Protein AF-A0A834C5J3-F1 (afdb_monomer_lite)

Radius of gyration: 27.9 Å; chains: 1; bounding box: 69×97×67 Å

pLDDT: mean 78.75, std 22.1, range [32.38, 98.56]

InterPro domains:
  IPR027417 P-loop containing nucleoside triphosphate hydrolase [G3DSA:3.40.50.300] (69-225)
  IPR027417 P-loop containing nucleoside triphosphate hydrolase [SSF52540] (73-136)
  IPR051135 Gal/GlcNAc/GalNAc Sulfotransferase [PTHR10704] (12-227)

Foldseek 3Di:
DDDDDDPDDPDPPPCPPVNVVVVVVVVVVVVVVVVVVVVVVVPDPPDDDPPPDDDDDDDDDDDDDPPPPPPLPAFAEAEAEDAPPPCSLVVQLVQLVDLQEFEAEALLVLLVVQLVVPDDPPCVPVSLVVSLVLVVVCSVCVSLLNQLSSQVRFPPRDDQQWALGRPLLVSHPLCQDPPFADVVLVPPDPDDDDSCPRCVSRPITRSVRSSVSNVSHRYYYYYHHDDD

Organism: Oryzias melastigma (NCBI:txid30732)

Sequence (228 aa):
MREGCRAGGGGRMECSWKTVLLLVCASLGVQYTAIRTLRDSLSGPCQGAYRCHSRRHGEPLSLCDDGWMSVESPRKHILVFATTRSGSSFTGQLLNQHPEVFYVFEPLYHVQQAFTNSSSRIRRTLDRRALLGAYRDLLLNLYTCDLHFMENYIRPEPQDHVTSSFFRRSSSHALCSPPVCSEEEAAASSDLPDESWCPKRCGALNLSLASMSCLSKRLVAVKTVRIP

Structure (mmCIF, N/CA/C/O backbone):
data_AF-A0A834C5J3-F1
#
_entry.id   AF-A0A834C5J3-F1
#
loop_
_atom_site.group_PDB
_atom_site.id
_atom_site.type_symbol
_atom_site.label_atom_id
_atom_site.label_alt_id
_atom_site.label_comp_id
_atom_site.label_asym_id
_atom_site.label_entity_id
_atom_site.label_seq_id
_atom_site.pdbx_PDB_ins_code
_atom_site.Cartn_x
_atom_site.Cartn_y
_atom_site.Cartn_z
_atom_site.occupancy
_atom_site.B_iso_or_equiv
_atom_site.auth_seq_id
_atom_site.auth_comp_id
_atom_site.auth_asym_id
_atom_site.auth_atom_id
_atom_site.pdbx_PDB_model_num
ATOM 1 N N . MET A 1 1 ? 35.722 68.112 20.700 1.00 35.56 1 MET A N 1
ATOM 2 C CA . MET A 1 1 ? 34.661 67.200 21.193 1.00 35.56 1 MET A CA 1
ATOM 3 C C . MET A 1 1 ? 34.228 66.338 20.022 1.00 35.56 1 MET A C 1
ATOM 5 O O . MET A 1 1 ? 33.846 66.918 19.024 1.00 35.56 1 MET A O 1
ATOM 9 N N . ARG A 1 2 ? 34.291 65.009 19.998 1.00 37.38 2 ARG A N 1
ATOM 10 C CA . ARG A 1 2 ? 34.709 63.944 20.927 1.00 37.38 2 ARG A CA 1
ATOM 11 C C . ARG A 1 2 ? 35.103 62.773 20.006 1.00 37.38 2 ARG A C 1
ATOM 13 O O . ARG A 1 2 ? 34.384 62.490 19.058 1.00 37.38 2 ARG A O 1
ATOM 20 N N . GLU A 1 3 ? 36.359 62.345 20.064 1.00 39.47 3 GLU A N 1
ATOM 21 C CA . GLU A 1 3 ? 36.760 61.020 20.574 1.00 39.47 3 GLU A CA 1
ATOM 22 C C . GLU A 1 3 ? 36.158 59.835 19.807 1.00 39.47 3 GLU A C 1
ATOM 24 O O . GLU A 1 3 ? 35.021 59.427 20.023 1.00 39.47 3 GLU A O 1
ATOM 29 N N . GLY A 1 4 ? 36.979 59.265 18.920 1.00 35.38 4 GLY A N 1
ATOM 30 C CA . GLY A 1 4 ? 36.757 57.943 18.356 1.00 35.38 4 GLY A CA 1
ATOM 31 C C . GLY A 1 4 ? 37.022 56.866 19.405 1.00 35.38 4 GLY A C 1
ATOM 32 O O . GLY A 1 4 ? 38.070 56.855 20.054 1.00 35.38 4 GLY A O 1
ATOM 33 N N . CYS A 1 5 ? 36.081 55.937 19.549 1.00 40.50 5 CYS A N 1
ATOM 34 C CA . CYS A 1 5 ? 36.276 54.730 20.338 1.00 40.50 5 CYS A CA 1
ATOM 35 C C . CYS A 1 5 ? 37.314 53.832 19.652 1.00 40.50 5 CYS A C 1
ATOM 37 O O . CYS A 1 5 ? 37.027 53.145 18.673 1.00 40.50 5 CYS A O 1
ATOM 39 N N . ARG A 1 6 ? 38.534 53.830 20.198 1.00 39.25 6 ARG A N 1
ATOM 40 C CA . ARG A 1 6 ? 39.513 52.753 20.029 1.00 39.25 6 ARG A CA 1
ATOM 41 C C . ARG A 1 6 ? 38.933 51.470 20.628 1.00 39.25 6 ARG A C 1
ATOM 43 O O . ARG A 1 6 ? 38.869 51.341 21.847 1.00 39.25 6 ARG A O 1
ATOM 50 N N . ALA A 1 7 ? 38.591 50.498 19.788 1.00 44.09 7 ALA A N 1
ATOM 51 C CA . ALA A 1 7 ? 38.594 49.101 20.204 1.00 44.09 7 ALA A CA 1
ATOM 52 C C . ALA A 1 7 ? 40.050 48.616 20.149 1.00 44.09 7 ALA A C 1
ATOM 54 O O . ALA A 1 7 ? 40.594 48.317 19.087 1.00 44.09 7 ALA A O 1
ATOM 55 N N . GLY A 1 8 ? 40.714 48.667 21.303 1.00 41.03 8 GLY A N 1
ATOM 56 C CA . GLY A 1 8 ? 42.030 48.077 21.507 1.00 41.03 8 GLY A CA 1
ATOM 57 C C . GLY A 1 8 ? 41.953 46.551 21.559 1.00 41.03 8 GLY A C 1
ATOM 58 O O . GLY A 1 8 ? 40.949 45.988 21.985 1.00 41.03 8 GLY A O 1
ATOM 59 N N . GLY A 1 9 ? 43.047 45.903 21.159 1.00 40.12 9 GLY A N 1
ATOM 60 C CA . GLY A 1 9 ? 43.267 44.474 21.379 1.00 40.12 9 GLY A CA 1
ATOM 61 C C . GLY A 1 9 ? 43.180 43.620 20.120 1.00 40.12 9 GLY A C 1
ATOM 62 O O . GLY A 1 9 ? 42.352 42.721 20.031 1.00 40.12 9 GLY A O 1
ATOM 63 N N . GLY A 1 10 ? 44.075 43.862 19.159 1.00 45.00 10 GLY A N 1
ATOM 64 C CA . GLY A 1 10 ? 44.397 42.883 18.122 1.00 45.00 10 GLY A CA 1
ATOM 65 C C . GLY A 1 10 ? 45.091 41.668 18.739 1.00 45.00 10 GLY A C 1
ATOM 66 O O . GLY A 1 10 ? 46.315 41.605 18.776 1.00 45.00 10 GLY A O 1
ATOM 67 N N . GLY A 1 11 ? 44.310 40.714 19.240 1.00 43.47 11 GLY A N 1
ATOM 68 C CA . GLY A 1 11 ? 44.781 39.375 19.572 1.00 43.47 11 GLY A CA 1
ATOM 69 C C . GLY A 1 11 ? 44.677 38.492 18.335 1.00 43.47 11 GLY A C 1
ATOM 70 O O . GLY A 1 11 ? 43.614 37.950 18.046 1.00 43.47 11 GLY A O 1
ATOM 71 N N . ARG A 1 12 ? 45.771 38.357 17.581 1.00 49.62 12 ARG A N 1
ATOM 72 C CA . ARG A 1 12 ? 45.896 37.315 16.556 1.00 49.62 12 ARG A CA 1
AT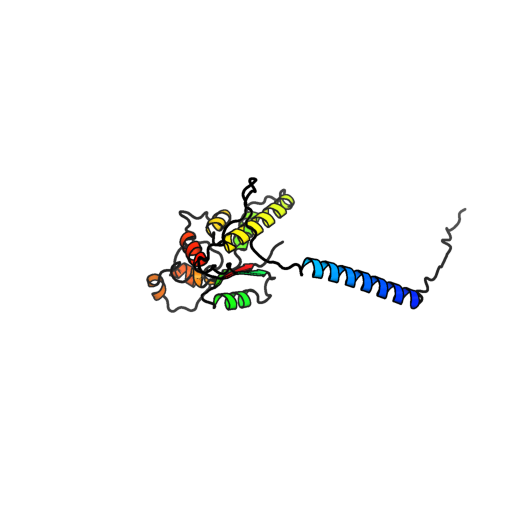OM 73 C C . ARG A 1 12 ? 45.782 35.973 17.285 1.00 49.62 12 ARG A C 1
ATOM 75 O O . ARG A 1 12 ? 46.690 35.599 18.019 1.00 49.62 12 ARG A O 1
ATOM 82 N N . MET A 1 13 ? 44.659 35.272 17.137 1.00 54.53 13 MET A N 1
ATOM 83 C CA . MET A 1 13 ? 44.551 33.882 17.576 1.00 54.53 13 MET A CA 1
ATOM 84 C C . MET A 1 13 ? 45.422 33.043 16.645 1.00 54.53 13 MET A C 1
ATOM 86 O O . MET A 1 13 ? 44.956 32.524 15.632 1.00 54.53 13 MET A O 1
ATOM 90 N N . GLU A 1 14 ? 46.711 32.947 16.950 1.00 59.94 14 GLU A N 1
ATOM 91 C CA . GLU A 1 14 ? 47.556 31.926 16.353 1.00 59.94 14 GLU A CA 1
ATOM 92 C C . GLU A 1 14 ? 47.035 30.581 16.861 1.00 59.94 14 GLU A C 1
ATOM 94 O O . GLU A 1 14 ? 47.327 30.142 17.974 1.00 59.94 14 GLU A O 1
ATOM 99 N N . CYS A 1 15 ? 46.175 29.948 16.061 1.00 60.53 15 CYS A N 1
ATOM 100 C CA . CYS A 1 15 ? 45.789 28.565 16.272 1.00 60.53 15 CYS A CA 1
ATOM 101 C C . CYS A 1 15 ? 47.049 27.725 16.091 1.00 60.53 15 CYS A C 1
ATOM 103 O O . CYS A 1 15 ? 47.388 27.314 14.983 1.00 60.53 15 CYS A O 1
ATOM 105 N N . SER A 1 16 ? 47.776 27.512 17.190 1.00 82.25 16 SER A N 1
ATOM 106 C CA . SER A 1 16 ? 48.874 26.561 17.220 1.00 82.25 16 SER A CA 1
ATOM 107 C C . SER A 1 16 ? 48.352 25.242 16.660 1.00 82.25 16 SER A C 1
ATOM 109 O O . SER A 1 16 ? 47.274 24.786 17.048 1.00 82.25 16 SER A O 1
ATOM 111 N N . TRP A 1 17 ? 49.113 24.613 15.766 1.00 84.00 17 TRP A N 1
ATOM 112 C CA . TRP A 1 17 ? 48.823 23.268 15.258 1.00 84.00 17 TRP A CA 1
ATOM 113 C C . TRP A 1 17 ? 48.458 22.295 16.394 1.00 84.00 17 TRP A C 1
ATOM 115 O O . TRP A 1 17 ? 47.584 21.450 16.232 1.00 84.00 17 TRP A O 1
ATOM 125 N N . LYS A 1 18 ? 49.047 22.485 17.584 1.00 82.88 18 LYS A N 1
ATOM 126 C CA . LYS A 1 18 ? 48.716 21.744 18.807 1.00 82.88 18 LYS A CA 1
ATOM 127 C C . LYS A 1 18 ? 47.249 21.909 19.224 1.00 82.88 18 LYS A C 1
ATOM 129 O O . LYS A 1 18 ? 46.607 20.923 19.562 1.00 82.88 18 LYS A O 1
ATOM 134 N N . THR A 1 19 ? 46.701 23.120 19.165 1.00 85.62 19 THR A N 1
ATOM 135 C CA . THR A 1 19 ? 45.293 23.411 19.482 1.00 85.62 19 THR A CA 1
ATOM 136 C C . THR A 1 19 ? 44.353 22.800 18.448 1.00 85.62 19 THR A C 1
ATOM 138 O O . THR A 1 19 ? 43.343 22.210 18.817 1.00 85.62 19 THR A O 1
ATOM 141 N N . VAL A 1 20 ? 44.702 22.872 17.159 1.00 85.44 20 VAL A N 1
ATOM 142 C CA . VAL A 1 20 ? 43.917 22.235 16.087 1.00 85.44 20 VAL A CA 1
ATOM 143 C C . VAL A 1 20 ? 43.909 20.715 16.261 1.00 85.44 20 VAL A C 1
ATOM 145 O O . VAL A 1 20 ? 42.846 20.102 16.223 1.00 85.44 20 VAL A O 1
ATOM 148 N N . LEU A 1 21 ? 45.071 20.115 16.535 1.00 90.88 21 LEU A N 1
ATOM 149 C CA . LEU A 1 21 ? 45.198 18.682 16.797 1.00 90.88 21 LEU A CA 1
ATOM 150 C C . LEU A 1 21 ? 44.364 18.259 18.017 1.00 90.88 21 LEU A C 1
ATOM 152 O O . LEU A 1 21 ? 43.646 17.266 17.952 1.00 90.88 21 LEU A O 1
ATOM 156 N N . LEU A 1 22 ? 44.403 19.034 19.107 1.00 90.19 22 LEU A N 1
ATOM 157 C CA . LEU A 1 22 ? 43.595 18.773 20.302 1.00 90.19 22 LEU A CA 1
ATOM 158 C C . LEU A 1 22 ? 42.091 18.843 20.012 1.00 90.19 22 LEU A C 1
ATOM 160 O O . LEU A 1 22 ? 41.353 17.970 20.464 1.00 90.19 22 LEU A O 1
ATOM 164 N N . LEU A 1 23 ? 41.634 19.826 19.232 1.00 91.19 23 LEU A N 1
ATOM 165 C CA . LEU A 1 23 ? 40.225 19.943 18.842 1.00 91.19 23 LEU A CA 1
ATOM 166 C C . LEU A 1 23 ? 39.774 18.779 17.951 1.00 91.19 23 LEU A C 1
ATOM 168 O O . LEU A 1 23 ? 38.679 18.251 18.146 1.00 91.19 23 LEU A O 1
ATOM 172 N N . VAL A 1 24 ? 40.619 18.336 17.016 1.00 93.94 24 VAL A N 1
ATOM 173 C CA . VAL A 1 24 ? 40.340 17.163 16.173 1.00 93.94 24 VAL A CA 1
ATOM 174 C C . VAL A 1 24 ? 40.262 15.895 17.024 1.00 93.94 24 VAL A C 1
ATOM 176 O O . VAL A 1 24 ? 39.286 15.157 16.917 1.00 93.94 24 VAL A O 1
ATOM 179 N N . CYS A 1 25 ? 41.227 15.666 17.918 1.00 94.00 25 CYS A N 1
ATOM 180 C CA . CYS A 1 25 ? 41.224 14.507 18.813 1.00 94.00 25 CYS A CA 1
ATOM 181 C C . CYS A 1 25 ? 40.011 14.504 19.755 1.00 94.00 25 CYS A C 1
ATOM 183 O O . CYS A 1 25 ? 39.377 13.465 19.928 1.00 94.00 25 CYS A O 1
ATOM 185 N N . ALA A 1 26 ? 39.648 15.658 20.324 1.00 93.62 26 ALA A N 1
ATOM 186 C CA . ALA A 1 26 ? 38.464 15.787 21.169 1.00 93.62 26 ALA A CA 1
ATOM 187 C C . ALA A 1 26 ? 37.173 15.506 20.379 1.00 93.62 26 ALA A C 1
ATOM 189 O O . ALA A 1 26 ? 36.322 14.752 20.844 1.00 93.62 26 ALA A O 1
ATOM 190 N N . SER A 1 27 ? 37.053 16.046 19.161 1.00 93.69 27 SER A N 1
ATOM 191 C CA . SER A 1 27 ? 35.912 15.799 18.271 1.00 93.69 27 SER A CA 1
ATOM 192 C C . SER A 1 27 ? 35.786 14.320 17.897 1.00 93.69 27 SER A C 1
ATOM 194 O O . SER A 1 27 ? 34.708 13.742 18.029 1.00 93.69 27 SER A O 1
ATOM 196 N N . LEU A 1 28 ? 36.892 13.670 17.517 1.00 94.56 28 LEU A N 1
ATOM 197 C CA . LEU A 1 28 ? 36.917 12.236 17.214 1.00 94.56 28 LEU A CA 1
ATOM 198 C C . LEU A 1 28 ? 36.569 11.385 18.441 1.00 94.56 28 LEU A C 1
ATOM 200 O O . LEU A 1 28 ? 35.837 10.407 18.311 1.00 94.56 28 LEU A O 1
ATOM 204 N N . GLY A 1 29 ? 37.030 11.775 19.633 1.00 93.88 29 GLY A N 1
ATOM 205 C CA . GLY A 1 29 ? 36.672 11.117 20.889 1.00 93.88 29 GLY A CA 1
ATOM 206 C C . GLY A 1 29 ? 35.172 11.190 21.184 1.00 93.88 29 GLY A C 1
ATOM 207 O O . GLY A 1 29 ? 34.563 10.169 21.49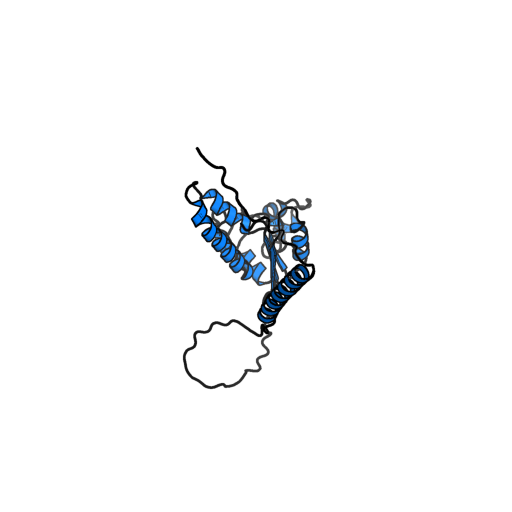6 1.00 93.88 29 GLY A O 1
ATOM 208 N N . VAL A 1 30 ? 34.560 12.368 21.021 1.00 92.38 30 VAL A N 1
ATOM 209 C CA . VAL A 1 30 ? 33.109 12.568 21.199 1.00 92.38 30 VAL A CA 1
ATOM 210 C C . VAL A 1 30 ? 32.301 11.800 20.147 1.00 92.38 30 VAL A C 1
ATOM 212 O O . VAL A 1 30 ? 31.294 11.172 20.468 1.00 92.38 30 VAL A O 1
ATOM 215 N N . GLN A 1 31 ? 32.744 11.800 18.889 1.00 90.56 31 GLN A N 1
ATOM 216 C CA . GLN A 1 31 ? 32.091 11.026 17.830 1.00 90.56 31 GLN A CA 1
ATOM 217 C C . GLN A 1 31 ? 32.183 9.519 18.102 1.00 90.56 31 GLN A C 1
ATOM 219 O O . GLN A 1 31 ? 31.192 8.805 17.960 1.00 90.56 31 GLN A O 1
ATOM 224 N N . TYR A 1 32 ? 33.340 9.033 18.556 1.00 93.62 32 TYR A N 1
ATOM 225 C CA . TYR A 1 32 ? 33.537 7.629 18.905 1.00 93.62 32 TYR A CA 1
ATOM 226 C C . TYR A 1 32 ? 32.647 7.192 20.076 1.00 93.62 32 TYR A C 1
ATOM 228 O O . TYR A 1 32 ? 32.016 6.137 19.999 1.00 93.62 32 TYR A O 1
ATOM 236 N N . THR A 1 33 ? 32.535 7.996 21.139 1.00 88.81 33 THR A N 1
ATOM 237 C CA . THR A 1 33 ? 31.660 7.679 22.281 1.00 88.81 33 THR A CA 1
ATOM 238 C C . THR A 1 33 ? 30.180 7.722 21.909 1.00 88.81 33 THR A C 1
ATOM 240 O O . THR A 1 33 ? 29.426 6.858 22.360 1.00 88.81 33 THR A O 1
ATOM 243 N N . ALA A 1 34 ? 29.761 8.642 21.035 1.00 87.75 34 ALA A N 1
ATOM 244 C CA . ALA A 1 34 ? 28.396 8.682 20.512 1.00 87.75 34 ALA A CA 1
ATOM 245 C C . ALA A 1 34 ? 28.072 7.442 19.657 1.00 87.75 34 ALA A C 1
ATOM 247 O O . ALA A 1 34 ? 27.050 6.791 19.876 1.00 87.75 34 ALA A O 1
ATOM 248 N N . ILE A 1 35 ? 28.965 7.064 18.733 1.00 84.94 35 ILE A N 1
ATOM 249 C CA . ILE A 1 35 ? 28.805 5.870 17.887 1.00 84.94 35 ILE A CA 1
ATOM 250 C C . ILE A 1 35 ? 28.790 4.599 18.739 1.00 84.94 35 ILE A C 1
ATOM 252 O O . ILE A 1 35 ? 27.963 3.720 18.507 1.00 84.94 35 ILE A O 1
ATOM 256 N N . ARG A 1 36 ? 29.671 4.495 19.740 1.00 83.50 36 ARG A N 1
ATOM 257 C CA . ARG A 1 36 ? 29.722 3.341 20.644 1.00 83.50 36 ARG A CA 1
ATOM 258 C C . ARG A 1 36 ? 28.456 3.228 21.489 1.00 83.50 36 ARG A C 1
ATOM 260 O O . ARG A 1 36 ? 27.876 2.155 21.531 1.00 83.50 36 ARG A O 1
ATOM 267 N N . THR A 1 37 ? 27.973 4.329 22.064 1.00 79.88 37 THR A N 1
ATOM 268 C CA . THR A 1 37 ? 26.714 4.351 22.832 1.00 79.88 37 THR A CA 1
ATOM 269 C C . THR A 1 37 ? 25.511 3.961 21.967 1.00 79.88 37 THR A C 1
ATOM 271 O O . THR A 1 37 ? 24.656 3.191 22.404 1.00 79.88 37 THR A O 1
ATOM 274 N N . LEU A 1 38 ? 25.452 4.440 20.718 1.00 72.56 38 LEU A N 1
ATOM 275 C CA . LEU A 1 38 ? 24.414 4.036 19.765 1.00 72.56 38 LEU A CA 1
ATOM 276 C C . LEU A 1 38 ? 24.534 2.557 19.396 1.00 72.56 38 LEU A C 1
ATOM 278 O O . LEU A 1 38 ? 23.531 1.852 19.368 1.00 72.56 38 LEU A O 1
ATOM 282 N N . ARG A 1 39 ? 25.750 2.062 19.153 1.00 71.00 39 ARG A N 1
ATOM 283 C CA . ARG A 1 39 ? 25.983 0.651 18.843 1.00 71.00 39 ARG A CA 1
ATOM 284 C C . ARG A 1 39 ? 25.622 -0.249 20.018 1.00 71.00 39 ARG A C 1
ATOM 286 O O . ARG A 1 39 ? 24.959 -1.249 19.785 1.00 71.00 39 ARG A O 1
ATOM 293 N N . ASP A 1 40 ? 25.984 0.108 21.244 1.00 67.38 40 ASP A N 1
ATOM 294 C CA . ASP A 1 40 ? 25.633 -0.651 22.449 1.00 67.38 40 ASP A CA 1
ATOM 295 C C . ASP A 1 40 ? 24.114 -0.619 22.703 1.00 67.38 40 ASP A C 1
ATOM 297 O O . ASP A 1 40 ? 23.533 -1.638 23.070 1.00 67.38 40 ASP A O 1
ATOM 301 N N . SER A 1 41 ? 23.436 0.493 22.386 1.00 64.88 41 SER A N 1
ATOM 302 C CA . SER A 1 41 ? 21.963 0.572 22.417 1.00 64.88 41 SER A CA 1
ATOM 303 C C . SER A 1 41 ? 21.289 -0.293 21.343 1.00 64.88 41 SER A C 1
ATOM 305 O O . SER A 1 41 ? 20.176 -0.771 21.544 1.00 64.88 41 SER A O 1
ATOM 307 N N . LEU A 1 42 ? 21.949 -0.498 20.199 1.00 57.56 42 LEU A N 1
ATOM 308 C CA . LEU A 1 42 ? 21.441 -1.301 19.080 1.00 57.56 42 LEU A CA 1
ATOM 309 C C . LEU A 1 42 ? 21.880 -2.775 19.137 1.00 57.56 42 LEU A C 1
ATOM 311 O O . LEU A 1 42 ? 21.306 -3.599 18.432 1.00 57.56 42 LEU A O 1
ATOM 315 N N . SER A 1 43 ? 22.888 -3.111 19.948 1.00 49.66 43 SER A N 1
ATOM 316 C CA . SER A 1 43 ? 23.472 -4.462 20.045 1.00 49.66 43 SER A CA 1
ATOM 317 C C . SER A 1 43 ? 22.948 -5.260 21.239 1.00 49.66 43 SER A C 1
ATOM 319 O O . SER A 1 43 ? 23.444 -6.354 21.509 1.00 49.66 43 SER A O 1
ATOM 321 N N . GLY A 1 44 ? 21.937 -4.750 21.948 1.00 44.19 44 GLY A N 1
ATOM 322 C CA . GLY A 1 44 ? 21.170 -5.577 22.871 1.00 44.19 44 GLY A CA 1
ATOM 323 C C . GLY A 1 44 ? 20.553 -6.760 22.110 1.00 44.19 44 GLY A C 1
ATOM 324 O O . GLY A 1 44 ? 20.027 -6.563 21.012 1.00 44.19 44 GLY A O 1
ATOM 325 N N . PRO A 1 45 ? 20.609 -7.995 22.638 1.00 39.22 45 PRO A N 1
ATOM 326 C CA . PRO A 1 45 ? 19.956 -9.122 21.997 1.00 39.22 45 PRO A CA 1
ATOM 327 C C . PRO A 1 45 ? 18.449 -8.855 21.972 1.00 39.22 45 PRO A C 1
ATO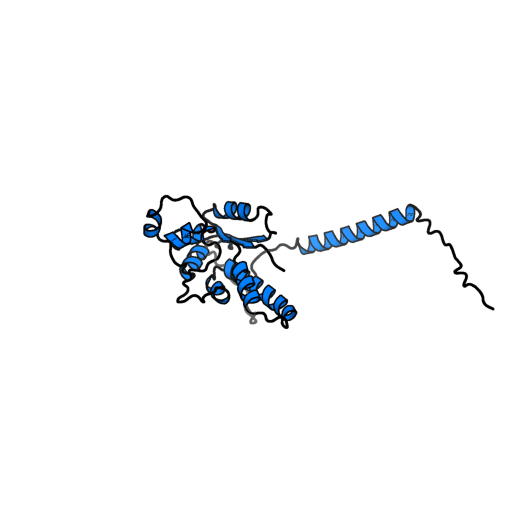M 329 O O . PRO A 1 45 ? 17.779 -8.910 23.001 1.00 39.22 45 PRO A O 1
ATOM 332 N N . CYS A 1 46 ? 17.892 -8.584 20.791 1.00 45.44 46 CYS A N 1
ATOM 333 C CA . CYS A 1 46 ? 16.458 -8.711 20.565 1.00 45.44 46 CYS A CA 1
ATOM 334 C C . CYS A 1 46 ? 16.098 -10.204 20.592 1.00 45.44 46 CYS A C 1
ATOM 336 O O . CYS A 1 46 ? 15.880 -10.827 19.555 1.00 45.44 46 CYS A O 1
ATOM 338 N N . GLN A 1 47 ? 16.069 -10.791 21.787 1.00 40.78 47 GLN A N 1
ATOM 339 C CA . GLN A 1 47 ? 15.431 -12.073 22.036 1.00 40.78 47 GLN A CA 1
ATOM 340 C C . GLN A 1 47 ? 13.988 -11.822 22.477 1.00 40.78 47 GLN A C 1
ATOM 342 O O . GLN A 1 47 ? 13.740 -11.351 23.578 1.00 40.78 47 GLN A O 1
ATOM 347 N N . GLY A 1 48 ? 13.051 -12.179 21.597 1.00 40.31 48 GLY A N 1
ATOM 348 C CA . GLY A 1 48 ? 11.757 -12.735 21.994 1.00 40.31 48 GLY A CA 1
ATOM 349 C C . GLY A 1 48 ? 10.655 -11.764 22.432 1.00 40.31 48 GLY A C 1
ATOM 350 O O . GLY A 1 48 ? 10.674 -11.219 23.524 1.00 40.31 48 GLY A O 1
ATOM 351 N N . ALA A 1 49 ? 9.621 -11.681 21.590 1.00 39.59 49 ALA A N 1
ATOM 352 C CA . ALA A 1 49 ? 8.209 -11.526 21.952 1.00 39.59 49 ALA A CA 1
ATOM 353 C C . ALA A 1 49 ? 7.831 -10.442 22.987 1.00 39.59 49 ALA A C 1
ATOM 355 O O . ALA A 1 49 ? 7.679 -10.697 24.179 1.00 39.59 49 ALA A O 1
ATOM 356 N N . TYR A 1 50 ? 7.471 -9.255 22.499 1.00 34.25 50 TYR A N 1
ATOM 357 C CA . TYR A 1 50 ? 6.601 -8.338 23.239 1.00 34.25 50 TYR A CA 1
ATOM 358 C C . TYR A 1 50 ? 5.169 -8.901 23.281 1.00 34.25 50 TYR A C 1
ATOM 360 O O . TYR A 1 50 ? 4.305 -8.538 22.487 1.00 34.25 50 TYR A O 1
ATOM 368 N N . ARG A 1 51 ? 4.903 -9.802 24.231 1.00 36.19 51 ARG A N 1
ATOM 369 C CA . ARG A 1 51 ? 3.542 -10.120 24.681 1.00 36.19 51 ARG A CA 1
ATOM 370 C C . ARG A 1 51 ? 3.293 -9.323 25.961 1.00 36.19 51 ARG A C 1
ATOM 372 O O . ARG A 1 51 ? 3.701 -9.729 27.045 1.00 36.19 51 ARG A O 1
ATOM 379 N N . CYS A 1 52 ? 2.654 -8.160 25.846 1.00 32.38 52 CYS A N 1
ATOM 380 C CA . CYS A 1 52 ? 2.144 -7.438 27.011 1.00 32.38 52 CYS A CA 1
ATOM 381 C C . CYS A 1 52 ? 0.948 -8.204 27.588 1.00 32.38 52 CYS A C 1
ATOM 383 O O . CYS A 1 52 ? -0.194 -7.939 27.226 1.00 32.38 52 CYS A O 1
ATOM 385 N N . HIS A 1 53 ? 1.202 -9.148 28.493 1.00 35.81 53 HIS A N 1
ATOM 386 C CA . HIS A 1 53 ? 0.181 -9.595 29.433 1.00 35.81 53 HIS A CA 1
ATOM 387 C C . HIS A 1 53 ? 0.282 -8.756 30.706 1.00 35.81 53 HIS A C 1
ATOM 389 O O . HIS A 1 53 ? 1.325 -8.721 31.360 1.00 35.81 53 HIS A O 1
ATOM 395 N N . SER A 1 54 ? -0.818 -8.084 31.060 1.00 41.19 54 SER A N 1
ATOM 396 C CA . SER A 1 54 ? -1.016 -7.523 32.396 1.00 41.19 54 SER A CA 1
ATOM 397 C C . SER A 1 54 ? -0.722 -8.590 33.444 1.00 41.19 54 SER A C 1
ATOM 399 O O . SER A 1 54 ? -1.407 -9.608 33.524 1.00 41.19 54 SER A O 1
ATOM 401 N N . ARG A 1 55 ? 0.306 -8.340 34.253 1.00 33.56 55 ARG A N 1
ATOM 402 C CA . ARG A 1 55 ? 0.676 -9.147 35.414 1.00 33.56 55 ARG A CA 1
ATOM 403 C C . ARG A 1 55 ? -0.467 -9.098 36.439 1.00 33.56 55 ARG A C 1
ATOM 405 O O . ARG A 1 55 ? -0.747 -8.035 36.989 1.00 33.56 55 ARG A O 1
ATOM 412 N N . ARG A 1 56 ? -1.093 -10.240 36.732 1.00 37.53 56 ARG A N 1
ATOM 413 C CA . ARG A 1 56 ? -1.688 -10.510 38.052 1.00 37.53 56 ARG A CA 1
ATOM 414 C C . ARG A 1 56 ? -0.738 -11.432 38.819 1.00 37.53 56 ARG A C 1
ATOM 416 O O . ARG A 1 56 ? -0.078 -12.281 38.230 1.00 37.53 56 ARG A O 1
ATOM 423 N N . HIS A 1 57 ? -0.600 -11.145 40.106 1.00 34.78 57 HIS A N 1
ATOM 424 C CA . HIS A 1 57 ? 0.360 -11.723 41.042 1.00 34.78 57 HIS A CA 1
ATOM 425 C C . HIS A 1 57 ? 0.140 -13.224 41.304 1.00 34.78 57 HIS A C 1
ATOM 427 O O . HIS A 1 57 ? -0.992 -13.614 41.557 1.00 34.78 57 HIS A O 1
ATOM 433 N N . GLY A 1 58 ? 1.253 -13.971 41.375 1.00 49.03 58 GLY A N 1
ATOM 434 C CA . GLY A 1 58 ? 1.415 -15.225 42.130 1.00 49.03 58 GLY A CA 1
ATOM 435 C C . GLY A 1 58 ? 0.930 -16.503 41.445 1.00 49.03 58 GLY A C 1
ATOM 436 O O . GLY A 1 58 ? -0.267 -16.698 41.380 1.00 49.03 58 GLY A O 1
ATOM 437 N N . GLU A 1 59 ? 1.861 -17.337 40.958 1.00 33.31 59 GLU A N 1
ATOM 438 C CA . GLU A 1 59 ? 1.851 -18.821 40.974 1.00 33.31 59 GLU A CA 1
ATOM 439 C C . GLU A 1 59 ? 3.205 -19.339 40.394 1.00 33.31 59 GLU A C 1
ATOM 441 O O . GLU A 1 59 ? 3.821 -18.622 39.593 1.00 33.31 59 GLU A O 1
ATOM 446 N N . PRO A 1 60 ? 3.733 -20.520 40.794 1.00 37.81 60 PRO A N 1
ATOM 447 C CA . PRO A 1 60 ? 5.077 -20.982 40.427 1.00 37.81 60 PRO A CA 1
ATOM 448 C C . PRO A 1 60 ? 5.149 -21.696 39.064 1.00 37.81 60 PRO A C 1
ATOM 450 O O . PRO A 1 60 ? 4.189 -22.292 38.585 1.00 37.81 60 PRO A O 1
ATOM 453 N N . LEU A 1 61 ? 6.351 -21.660 38.473 1.00 47.03 61 LEU A N 1
ATOM 454 C CA . LEU A 1 61 ? 6.757 -22.303 37.216 1.00 47.03 61 LEU A CA 1
ATOM 455 C C . LEU A 1 61 ? 6.380 -23.794 37.150 1.00 47.03 61 LEU A C 1
ATOM 457 O O . LEU A 1 61 ? 6.876 -24.588 37.947 1.00 47.03 61 LEU A O 1
ATOM 461 N N . SER A 1 62 ? 5.606 -24.194 36.137 1.00 38.69 62 SER A N 1
ATOM 462 C CA . SER A 1 62 ? 5.526 -25.598 35.720 1.00 38.69 62 SER A CA 1
ATOM 463 C C . SER A 1 62 ? 5.320 -25.756 34.207 1.00 38.69 62 SER A C 1
ATOM 465 O O . SER A 1 62 ? 4.497 -25.077 33.602 1.00 38.69 62 SER A O 1
ATOM 467 N N . LEU A 1 63 ? 6.150 -26.654 33.662 1.00 33.56 63 LEU A N 1
ATOM 468 C CA . LEU A 1 63 ? 6.151 -27.338 32.365 1.00 33.56 63 LEU A CA 1
ATOM 469 C C . LEU A 1 63 ? 5.990 -26.513 31.076 1.00 33.56 63 LEU A C 1
ATOM 471 O O . LEU A 1 63 ? 4.898 -26.124 30.676 1.00 33.56 63 LEU A O 1
ATOM 475 N N . CYS A 1 64 ? 7.103 -26.389 30.346 1.00 37.19 64 CYS A N 1
ATOM 476 C CA . CYS A 1 64 ? 7.065 -26.238 28.897 1.00 37.19 64 CYS A CA 1
ATOM 477 C C . CYS A 1 64 ? 6.429 -27.503 28.305 1.00 37.19 64 CYS A C 1
ATOM 479 O O . CYS A 1 64 ? 6.996 -28.588 28.399 1.00 37.19 64 CYS A O 1
ATOM 481 N N . ASP A 1 65 ? 5.236 -27.342 27.750 1.00 39.06 65 ASP A N 1
ATOM 482 C CA . ASP A 1 65 ? 4.588 -28.310 26.876 1.00 39.06 65 ASP A CA 1
ATOM 483 C C . ASP A 1 65 ? 5.422 -28.435 25.588 1.00 39.06 65 ASP A C 1
ATOM 485 O O . ASP A 1 65 ? 5.593 -27.451 24.863 1.00 39.06 65 ASP A O 1
ATOM 489 N N . ASP A 1 66 ? 5.964 -29.626 25.311 1.00 41.88 66 ASP A N 1
ATOM 490 C CA . ASP A 1 66 ? 6.654 -29.986 24.058 1.00 41.88 66 ASP A CA 1
ATOM 491 C C . ASP A 1 66 ? 5.640 -30.192 22.913 1.00 41.88 66 ASP A C 1
ATOM 493 O O . ASP A 1 66 ? 5.679 -31.152 22.139 1.00 41.88 66 ASP A O 1
ATOM 497 N N . GLY A 1 67 ? 4.701 -29.258 22.783 1.00 43.97 67 GLY A N 1
ATOM 498 C CA . GLY A 1 67 ? 3.870 -29.136 21.605 1.00 43.97 67 GLY A CA 1
ATOM 499 C C . GLY A 1 67 ? 4.713 -28.565 20.471 1.00 43.97 67 GLY A C 1
ATOM 500 O O . GLY A 1 67 ? 4.922 -27.353 20.398 1.00 43.97 67 GLY A O 1
ATOM 501 N N . TRP A 1 68 ? 5.161 -29.416 19.544 1.00 45.41 68 TRP A N 1
ATOM 502 C CA . TRP A 1 68 ? 5.569 -29.002 18.196 1.00 45.41 68 TRP A CA 1
ATOM 503 C C . TRP A 1 68 ? 4.360 -28.411 17.448 1.00 45.41 68 TRP A C 1
ATOM 505 O O . TRP A 1 68 ? 3.833 -28.972 16.492 1.00 45.41 68 TRP A O 1
ATOM 515 N N . MET A 1 69 ? 3.909 -27.236 17.875 1.00 41.12 69 MET A N 1
ATOM 516 C CA . MET A 1 69 ? 3.212 -26.317 16.998 1.00 41.12 69 MET A CA 1
ATOM 517 C C . MET A 1 69 ? 4.302 -25.623 16.197 1.00 41.12 69 MET A C 1
ATOM 519 O O . MET A 1 69 ? 5.226 -25.046 16.774 1.00 41.12 69 MET A O 1
ATOM 523 N N . SER A 1 70 ? 4.237 -25.711 14.868 1.00 45.53 70 SER A N 1
ATOM 524 C CA . SER A 1 70 ? 5.074 -24.886 14.004 1.00 45.53 70 SER A CA 1
ATOM 525 C C . SER A 1 70 ? 4.922 -23.442 14.468 1.00 45.53 70 SER A C 1
ATOM 527 O O . SER A 1 70 ? 3.861 -22.850 14.292 1.00 45.53 70 SER A O 1
ATOM 529 N N . VAL A 1 71 ? 5.950 -22.898 15.125 1.00 49.28 71 VAL A N 1
ATOM 530 C CA . VAL A 1 71 ? 6.009 -21.478 15.457 1.00 49.28 71 VAL A CA 1
ATOM 531 C C . VAL A 1 71 ? 5.992 -20.779 14.113 1.00 49.28 71 VAL A C 1
ATOM 533 O O . VAL A 1 71 ? 6.997 -20.757 13.400 1.00 49.28 71 VAL A O 1
ATOM 536 N N . GLU A 1 72 ? 4.810 -20.318 13.719 1.00 60.44 72 GLU A N 1
ATOM 537 C CA . GLU A 1 72 ? 4.606 -19.605 12.477 1.00 60.44 72 GLU A CA 1
ATOM 538 C C . GLU A 1 72 ? 5.592 -18.443 12.499 1.00 60.44 72 GLU A C 1
ATOM 540 O O . GLU A 1 72 ? 5.567 -17.592 13.392 1.00 60.44 72 GLU A O 1
ATOM 545 N N . SER A 1 73 ? 6.580 -18.497 11.603 1.00 66.94 73 SER A N 1
ATOM 546 C CA . SER A 1 73 ? 7.655 -17.514 11.608 1.00 66.94 73 SER A CA 1
ATOM 547 C C . SER A 1 73 ? 7.011 -16.128 11.536 1.00 66.94 73 SER A C 1
ATOM 549 O O . SER A 1 73 ? 6.186 -15.932 10.636 1.00 66.94 73 SER A O 1
ATOM 551 N N . PRO A 1 74 ? 7.363 -15.183 12.424 1.00 81.00 74 PRO A N 1
ATOM 552 C CA . PRO A 1 74 ? 6.703 -13.887 12.460 1.00 81.00 74 PRO A CA 1
ATOM 553 C C . PRO A 1 74 ? 6.751 -13.232 11.074 1.00 81.00 74 PRO A C 1
ATOM 555 O O . PRO A 1 74 ? 7.794 -13.252 10.407 1.00 81.00 74 PRO A O 1
ATOM 558 N N . ARG A 1 75 ? 5.609 -12.685 10.632 1.00 90.06 75 ARG A N 1
ATOM 559 C CA . ARG A 1 75 ? 5.477 -11.989 9.345 1.00 90.06 75 ARG A CA 1
ATOM 560 C C . ARG A 1 75 ? 6.546 -10.903 9.231 1.00 90.06 75 ARG A C 1
ATOM 562 O O . ARG A 1 75 ? 6.801 -10.160 10.177 1.00 90.06 75 ARG A O 1
ATOM 569 N N . LYS A 1 76 ? 7.179 -10.807 8.060 1.00 95.94 76 LYS A N 1
ATOM 570 C CA . LYS A 1 76 ? 8.211 -9.797 7.793 1.00 95.94 76 LYS A CA 1
ATOM 571 C C . LYS A 1 76 ? 7.585 -8.568 7.144 1.00 95.94 76 LYS A C 1
ATOM 573 O O . LYS A 1 76 ? 6.817 -8.678 6.192 1.00 95.94 76 LYS A O 1
ATOM 578 N N . HIS A 1 77 ? 7.948 -7.393 7.638 1.00 97.31 77 HIS A N 1
ATOM 579 C CA . HIS A 1 77 ? 7.459 -6.110 7.141 1.00 97.31 77 HIS A CA 1
ATOM 580 C C . HIS A 1 77 ? 8.585 -5.383 6.403 1.00 97.31 77 HIS A C 1
ATOM 582 O O . HIS A 1 77 ? 9.699 -5.288 6.917 1.00 97.31 77 HIS A O 1
ATOM 588 N N . ILE A 1 78 ? 8.307 -4.878 5.201 1.00 97.94 78 ILE A N 1
ATOM 589 C CA . ILE A 1 78 ? 9.266 -4.137 4.375 1.00 97.94 78 ILE A CA 1
ATOM 590 C C . ILE A 1 78 ? 8.676 -2.765 4.056 1.00 97.94 78 ILE A C 1
ATOM 592 O O . ILE A 1 78 ? 7.645 -2.674 3.395 1.00 97.94 78 ILE A O 1
ATOM 596 N N . LEU A 1 79 ? 9.366 -1.697 4.462 1.00 97.44 79 LEU A N 1
ATOM 597 C CA . LEU A 1 79 ? 9.034 -0.328 4.069 1.00 97.44 79 LEU A CA 1
ATOM 598 C C . LEU A 1 79 ? 10.046 0.179 3.041 1.00 97.44 79 LEU A C 1
ATOM 600 O O . LEU A 1 79 ? 11.209 0.407 3.368 1.00 97.44 79 LEU A O 1
ATOM 604 N N . VAL A 1 80 ? 9.598 0.422 1.811 1.00 97.25 80 VAL A N 1
ATOM 605 C CA . VAL A 1 80 ? 10.384 1.154 0.811 1.00 97.25 80 VAL A CA 1
ATOM 606 C C . VAL A 1 80 ? 10.085 2.641 0.975 1.00 97.25 80 VAL A C 1
ATOM 608 O O . VAL A 1 80 ? 9.135 3.174 0.393 1.00 97.25 80 VAL A O 1
ATOM 611 N N . PHE A 1 81 ? 10.893 3.307 1.798 1.00 95.19 81 PHE A N 1
ATOM 612 C CA . PHE A 1 81 ? 10.822 4.749 2.005 1.00 95.19 81 PHE A CA 1
ATOM 613 C C . PHE A 1 81 ? 11.781 5.470 1.058 1.00 95.19 81 PHE A C 1
ATOM 615 O O . PHE A 1 81 ? 12.993 5.271 1.119 1.00 95.19 81 PHE A O 1
ATOM 622 N N . ALA A 1 82 ? 11.240 6.286 0.154 1.00 94.62 82 ALA A N 1
ATOM 623 C CA . ALA A 1 82 ? 12.042 6.931 -0.875 1.00 94.62 82 ALA A CA 1
ATOM 624 C C . ALA A 1 82 ? 11.452 8.266 -1.344 1.00 94.62 82 ALA A C 1
ATOM 626 O O . ALA A 1 82 ? 10.297 8.606 -1.086 1.00 94.62 82 ALA A O 1
ATOM 627 N N . THR A 1 83 ? 12.247 9.018 -2.101 1.00 92.31 83 THR A N 1
ATOM 628 C CA . THR A 1 83 ? 11.804 10.224 -2.809 1.00 92.31 83 THR A CA 1
ATOM 629 C C . THR A 1 83 ? 11.263 9.887 -4.203 1.00 92.31 83 THR A C 1
ATOM 631 O O . THR A 1 83 ? 11.466 8.790 -4.735 1.00 92.31 83 THR A O 1
ATOM 634 N N . THR A 1 84 ? 10.547 10.825 -4.827 1.00 91.50 84 THR A N 1
ATOM 635 C CA . THR A 1 84 ? 10.075 10.677 -6.213 1.00 91.50 84 THR A CA 1
ATOM 636 C C . THR A 1 84 ? 11.242 10.566 -7.194 1.00 91.50 84 THR A C 1
ATOM 638 O O . THR A 1 84 ? 12.269 11.202 -6.993 1.00 91.50 84 THR A O 1
ATOM 641 N N . ARG A 1 85 ? 11.066 9.807 -8.287 1.00 91.94 85 ARG A N 1
ATOM 642 C CA . ARG A 1 85 ? 12.075 9.600 -9.354 1.00 91.94 85 ARG A CA 1
ATOM 643 C C . ARG A 1 85 ? 13.380 8.904 -8.914 1.00 91.94 85 ARG A C 1
ATOM 645 O O . ARG A 1 85 ? 14.309 8.830 -9.701 1.00 91.94 85 ARG A O 1
ATOM 652 N N . SER A 1 86 ? 13.414 8.312 -7.721 1.00 95.81 86 SER A N 1
ATOM 653 C CA . SER A 1 86 ? 14.554 7.544 -7.179 1.00 95.81 86 SER A CA 1
ATOM 654 C C . SER A 1 86 ? 14.706 6.117 -7.726 1.00 95.81 86 SER A C 1
ATOM 656 O O . SER A 1 86 ? 15.620 5.406 -7.330 1.00 95.81 86 SER A O 1
ATOM 658 N N . GLY A 1 87 ? 13.775 5.647 -8.563 1.00 96.00 87 GLY A N 1
ATOM 659 C CA . GLY A 1 87 ? 13.698 4.233 -8.951 1.00 96.00 87 GLY A CA 1
ATOM 660 C C . GLY A 1 87 ? 13.001 3.330 -7.924 1.00 96.00 87 GLY A C 1
ATOM 661 O O . GLY A 1 87 ? 12.823 2.146 -8.178 1.00 96.00 87 GLY A O 1
ATOM 662 N N . SER A 1 88 ? 12.498 3.869 -6.809 1.00 96.12 88 SER A N 1
ATOM 663 C CA . SER A 1 88 ? 11.786 3.082 -5.783 1.00 96.12 88 SER A CA 1
ATOM 664 C C . SER A 1 88 ? 10.575 2.294 -6.292 1.00 96.12 88 SER A C 1
ATOM 666 O O . SER A 1 88 ? 10.267 1.235 -5.754 1.00 96.12 88 SER A O 1
ATOM 668 N N . SER A 1 89 ? 9.891 2.773 -7.337 1.00 95.25 89 SER A N 1
ATOM 669 C CA . SER A 1 89 ? 8.811 2.015 -7.984 1.00 95.25 89 SER A CA 1
ATOM 670 C C . SER A 1 89 ? 9.325 0.736 -8.651 1.00 95.25 89 SER A C 1
ATOM 672 O O . SER A 1 89 ? 8.661 -0.290 -8.563 1.00 95.25 89 SER A O 1
ATOM 674 N N . PHE A 1 90 ? 10.506 0.786 -9.274 1.00 96.31 90 PHE A N 1
ATOM 675 C CA . PHE A 1 90 ? 11.152 -0.383 -9.871 1.00 96.31 90 PHE A CA 1
ATOM 676 C C . PHE A 1 90 ? 11.578 -1.380 -8.786 1.00 96.31 90 PHE A C 1
ATOM 678 O O . PHE A 1 90 ? 11.241 -2.556 -8.872 1.00 96.31 90 PHE A O 1
ATOM 685 N N . THR A 1 91 ? 12.213 -0.907 -7.707 1.00 96.81 91 THR A N 1
ATOM 686 C CA . THR A 1 91 ? 12.561 -1.752 -6.549 1.00 96.81 91 THR A CA 1
ATOM 687 C C . THR A 1 91 ? 11.333 -2.430 -5.939 1.00 96.81 91 THR A C 1
ATOM 689 O O . THR A 1 91 ? 11.371 -3.616 -5.631 1.00 96.81 91 THR A O 1
ATOM 692 N N . GLY A 1 92 ? 10.226 -1.700 -5.788 1.00 97.12 92 GLY A N 1
ATOM 693 C CA . GLY A 1 92 ? 8.977 -2.269 -5.287 1.00 97.12 92 GLY A CA 1
ATOM 694 C C . GLY A 1 92 ? 8.386 -3.330 -6.219 1.00 97.12 92 GLY A C 1
ATOM 695 O O . GLY A 1 92 ? 7.932 -4.365 -5.744 1.00 97.12 92 GLY A O 1
ATOM 696 N N . GLN A 1 93 ? 8.464 -3.130 -7.540 1.00 95.94 93 GLN A N 1
ATOM 697 C CA . GLN A 1 93 ? 8.038 -4.148 -8.506 1.00 95.94 93 GLN A CA 1
ATOM 698 C C . GLN A 1 93 ? 8.894 -5.415 -8.460 1.00 95.94 93 GLN A C 1
ATOM 700 O O . GLN A 1 93 ? 8.352 -6.501 -8.641 1.00 95.94 93 GLN A O 1
ATOM 705 N N . LEU A 1 94 ? 10.192 -5.302 -8.161 1.00 97.31 94 LEU A N 1
ATOM 706 C CA . LEU A 1 94 ? 11.052 -6.467 -7.946 1.00 97.31 94 LEU A CA 1
ATOM 707 C C . LEU A 1 94 ? 10.592 -7.292 -6.732 1.00 97.31 94 LEU A C 1
ATOM 709 O O . LEU A 1 94 ? 10.536 -8.514 -6.813 1.00 97.31 94 LEU A O 1
ATOM 713 N N . LEU A 1 95 ? 10.204 -6.635 -5.631 1.00 97.19 95 LEU A N 1
ATOM 714 C CA . LEU A 1 95 ? 9.624 -7.315 -4.463 1.00 97.19 95 LEU A CA 1
ATOM 715 C C . LEU A 1 95 ? 8.279 -7.978 -4.798 1.00 97.19 95 LEU A C 1
ATOM 717 O O . LEU A 1 95 ? 8.023 -9.099 -4.367 1.00 97.19 95 LEU A O 1
ATOM 721 N N . ASN A 1 96 ? 7.446 -7.301 -5.591 1.00 96.50 96 ASN A N 1
ATOM 722 C CA . ASN A 1 96 ? 6.123 -7.766 -6.017 1.00 96.50 96 ASN A CA 1
ATOM 723 C C . ASN A 1 96 ? 6.161 -9.033 -6.901 1.00 96.50 96 ASN A C 1
ATOM 725 O O . ASN A 1 96 ? 5.125 -9.661 -7.085 1.00 96.50 96 ASN A O 1
ATOM 729 N N . GLN A 1 97 ? 7.326 -9.433 -7.432 1.00 95.56 97 GLN A N 1
ATOM 730 C CA . GLN A 1 97 ? 7.470 -10.693 -8.180 1.00 95.56 97 GLN A CA 1
ATOM 731 C C . GLN A 1 97 ? 7.456 -11.936 -7.281 1.00 95.56 97 GLN A C 1
ATOM 733 O O . GLN A 1 97 ? 7.239 -13.046 -7.762 1.00 95.56 97 GLN A O 1
ATOM 738 N N . HIS A 1 98 ? 7.733 -11.786 -5.985 1.00 96.25 98 HIS A N 1
ATOM 739 C CA . HIS A 1 98 ? 7.850 -12.931 -5.093 1.00 96.25 98 HIS A CA 1
ATOM 740 C C . HIS A 1 98 ? 6.460 -13.379 -4.596 1.00 96.25 98 HIS A C 1
ATOM 742 O O . HIS A 1 98 ? 5.738 -12.565 -4.017 1.00 96.25 98 HIS A O 1
ATOM 748 N N . PRO A 1 99 ? 6.082 -14.669 -4.719 1.00 94.88 99 PRO A N 1
ATOM 749 C CA . PRO A 1 99 ? 4.719 -15.137 -4.437 1.00 94.88 99 PRO A CA 1
ATOM 750 C C . PRO A 1 99 ? 4.291 -14.952 -2.975 1.00 94.88 99 PRO A C 1
ATOM 752 O O . PRO A 1 99 ? 3.104 -14.806 -2.703 1.00 94.88 99 PRO A O 1
ATOM 755 N N . GLU A 1 100 ? 5.247 -14.916 -2.045 1.00 96.19 100 GLU A N 1
ATOM 756 C CA . GLU A 1 100 ? 5.021 -14.693 -0.606 1.00 96.19 100 GLU A CA 1
ATOM 757 C C . GLU A 1 100 ? 4.961 -13.213 -0.184 1.00 96.19 100 GLU A C 1
ATOM 759 O O . GLU A 1 100 ? 4.881 -12.930 1.013 1.00 96.19 100 GLU A O 1
ATOM 764 N N . VAL A 1 101 ? 5.050 -12.265 -1.124 1.00 97.75 101 VAL A N 1
ATOM 765 C CA . VAL A 1 101 ? 5.012 -10.824 -0.833 1.00 97.75 101 VAL A CA 1
ATOM 766 C C . VAL A 1 101 ? 3.640 -10.250 -1.181 1.00 97.75 101 VAL A C 1
ATOM 768 O O . VAL A 1 101 ? 3.188 -10.318 -2.320 1.00 97.75 101 VAL A O 1
ATOM 771 N N . PHE A 1 102 ? 2.997 -9.612 -0.206 1.00 98.31 102 PHE A N 1
ATOM 772 C CA . PHE A 1 102 ? 1.880 -8.704 -0.433 1.00 98.31 102 PHE A CA 1
ATOM 773 C C . PHE A 1 102 ? 2.415 -7.280 -0.604 1.00 98.31 102 PHE A C 1
ATOM 775 O O . PHE A 1 102 ? 2.850 -6.652 0.364 1.00 98.31 102 PHE A O 1
ATOM 782 N N . TYR A 1 103 ? 2.432 -6.775 -1.836 1.00 98.50 103 TYR A N 1
ATOM 783 C CA . TYR A 1 103 ? 2.973 -5.452 -2.146 1.00 98.50 103 TYR A CA 1
ATOM 784 C C . TYR A 1 103 ? 1.872 -4.391 -2.254 1.00 98.50 103 TYR A C 1
ATOM 786 O O . TYR A 1 103 ? 0.872 -4.606 -2.936 1.00 98.50 103 TYR A O 1
ATOM 794 N N . VAL A 1 104 ? 2.070 -3.220 -1.641 1.00 97.88 104 VAL A N 1
ATOM 795 C CA . VAL A 1 104 ? 1.148 -2.074 -1.719 1.00 97.88 104 VAL A CA 1
ATOM 796 C C . VAL A 1 104 ? 1.891 -0.828 -2.199 1.00 97.88 104 VAL A C 1
ATOM 798 O O . VAL A 1 104 ? 2.868 -0.381 -1.588 1.00 97.88 104 VAL A O 1
ATOM 801 N N . PHE A 1 105 ? 1.412 -0.247 -3.301 1.00 96.94 105 PHE A N 1
ATOM 802 C CA . PHE A 1 105 ? 2.014 0.926 -3.927 1.00 96.94 105 PHE A CA 1
ATOM 803 C C . PHE A 1 105 ? 1.422 2.228 -3.371 1.00 96.94 105 PHE A C 1
ATOM 805 O O . PHE A 1 105 ? 0.264 2.537 -3.621 1.00 96.94 105 PHE A O 1
ATOM 812 N N . GLU A 1 106 ? 2.236 3.015 -2.666 1.00 96.75 106 GLU A N 1
ATOM 813 C CA . GLU A 1 106 ? 1.913 4.371 -2.185 1.00 96.75 106 GLU A CA 1
ATOM 814 C C . GLU A 1 106 ? 0.531 4.521 -1.515 1.00 96.75 106 GLU A C 1
ATOM 816 O O . GLU A 1 106 ? -0.218 5.437 -1.855 1.00 96.75 106 GLU A O 1
ATOM 821 N N . PRO A 1 107 ? 0.183 3.695 -0.508 1.00 96.25 107 PRO A N 1
ATOM 822 C CA . PRO A 1 107 ? -1.135 3.767 0.132 1.00 96.25 107 PRO A CA 1
ATOM 823 C C . PRO A 1 107 ? -1.385 5.103 0.852 1.00 96.25 107 PRO A C 1
ATOM 825 O O . PRO A 1 107 ? -2.526 5.542 0.975 1.00 96.25 107 PRO A O 1
ATOM 828 N N . LEU A 1 108 ? -0.315 5.792 1.273 1.00 95.75 108 LEU A N 1
ATOM 829 C CA . LEU A 1 108 ? -0.386 7.106 1.923 1.00 95.75 108 LEU A CA 1
ATOM 830 C C . LEU A 1 108 ? -0.913 8.219 1.004 1.00 95.75 108 LEU A C 1
ATOM 832 O O . LEU A 1 108 ? -1.273 9.285 1.501 1.00 95.75 108 LEU A O 1
ATOM 836 N N . TYR A 1 109 ? -0.999 7.980 -0.311 1.00 94.31 109 TYR A N 1
ATOM 837 C CA . TYR A 1 109 ? -1.633 8.900 -1.255 1.00 94.31 109 TYR A CA 1
ATOM 838 C C . TYR A 1 109 ? -3.045 9.298 -0.800 1.00 94.31 109 TYR A C 1
ATOM 840 O O . TYR A 1 109 ? -3.381 10.481 -0.797 1.00 94.31 109 TYR A O 1
ATOM 848 N N . HIS A 1 110 ? -3.843 8.327 -0.344 1.00 94.25 110 HIS A N 1
ATOM 849 C CA . HIS A 1 110 ? -5.220 8.569 0.097 1.00 94.25 110 HIS A CA 1
ATOM 850 C C . HIS A 1 110 ? -5.292 9.416 1.358 1.00 94.25 110 HIS A C 1
ATOM 852 O O . HIS A 1 110 ? -6.107 10.331 1.449 1.00 94.25 110 HIS A O 1
ATOM 858 N N . VAL A 1 111 ? -4.387 9.174 2.306 1.00 94.12 111 VAL A N 1
ATOM 859 C CA . VAL A 1 111 ? -4.298 10.001 3.509 1.00 94.12 111 VAL A CA 1
ATOM 860 C C . VAL A 1 111 ? -3.906 11.431 3.126 1.00 94.12 111 VAL A C 1
ATOM 862 O O . VAL A 1 111 ? -4.569 12.376 3.545 1.00 94.12 111 VAL A O 1
ATOM 865 N N . GLN A 1 112 ? -2.898 11.616 2.268 1.00 90.62 112 GLN A N 1
ATOM 866 C CA . GLN A 1 112 ? -2.523 12.949 1.787 1.00 90.62 112 GLN A CA 1
ATOM 867 C C . GLN A 1 112 ? -3.724 13.659 1.142 1.00 90.62 112 GLN A C 1
ATOM 869 O O . GLN A 1 112 ? -3.989 14.814 1.469 1.00 90.62 112 GLN A O 1
ATOM 874 N N . GLN A 1 113 ? -4.475 12.965 0.281 1.00 89.25 113 GLN A N 1
ATOM 875 C CA . GLN A 1 113 ? -5.650 13.506 -0.404 1.00 89.25 113 GLN A CA 1
ATOM 876 C C . GLN A 1 113 ? -6.761 13.917 0.581 1.00 89.25 113 GLN A C 1
ATOM 878 O O . GLN A 1 113 ? -7.350 14.992 0.442 1.00 89.25 113 GLN A O 1
ATOM 883 N N . ALA A 1 114 ? -7.035 13.095 1.598 1.00 89.00 114 ALA A N 1
ATOM 884 C CA . ALA A 1 114 ? -8.052 13.371 2.612 1.00 89.00 114 ALA A CA 1
ATOM 885 C C . ALA A 1 114 ? -7.735 14.641 3.425 1.00 89.00 114 ALA A C 1
ATOM 887 O O . ALA A 1 114 ? -8.628 15.446 3.703 1.00 89.00 114 ALA A O 1
ATOM 888 N N . PHE A 1 115 ? -6.460 14.862 3.752 1.00 86.00 115 PHE A N 1
ATOM 889 C CA . PHE A 1 115 ? -5.997 16.037 4.495 1.00 86.00 115 PHE A CA 1
ATOM 890 C C . PHE A 1 115 ? -5.889 17.296 3.615 1.00 86.00 115 PHE A C 1
ATOM 892 O O . PHE A 1 115 ? -6.205 18.400 4.062 1.00 86.00 115 PHE A O 1
ATOM 899 N N . THR A 1 116 ? -5.525 17.163 2.333 1.00 81.62 116 THR A N 1
ATOM 900 C CA . THR A 1 116 ? -5.517 18.309 1.402 1.00 81.62 116 THR A CA 1
ATOM 901 C C . THR A 1 116 ? -6.921 18.784 1.041 1.00 81.62 116 THR A C 1
ATOM 903 O O . THR A 1 116 ? -7.134 19.980 0.874 1.00 81.62 116 THR A O 1
ATOM 906 N N . ASN A 1 117 ? -7.887 17.869 0.931 1.00 71.75 117 ASN A N 1
ATOM 907 C CA . ASN A 1 117 ? -9.259 18.212 0.550 1.00 71.75 117 ASN A CA 1
ATOM 908 C C . ASN A 1 117 ? -10.059 18.852 1.702 1.00 71.75 117 ASN A C 1
ATOM 910 O O . ASN A 1 117 ? -11.052 19.529 1.453 1.00 71.75 117 ASN A O 1
ATOM 914 N N . SER A 1 118 ? -9.647 18.646 2.957 1.00 63.75 118 SER A N 1
ATOM 915 C CA . SER A 1 118 ? -10.382 19.079 4.156 1.00 63.75 118 SER A CA 1
ATOM 916 C C . SER A 1 118 ? -9.883 20.396 4.775 1.00 63.75 118 SER A C 1
ATOM 918 O O . SER A 1 118 ? -10.497 20.909 5.715 1.00 63.75 118 SER A O 1
ATOM 920 N N . SER A 1 119 ? -8.792 20.984 4.271 1.00 58.03 119 SER A N 1
ATOM 921 C CA . SER A 1 119 ? -8.102 22.089 4.948 1.00 58.03 119 SER A CA 1
ATOM 922 C C . SER A 1 119 ? -8.445 23.487 4.398 1.00 58.03 119 SER A C 1
ATOM 924 O O . SER A 1 119 ? -7.986 23.918 3.341 1.00 58.03 119 SER A O 1
ATOM 926 N N . SER A 1 120 ? -9.177 24.280 5.198 1.00 56.59 120 SER A N 1
ATOM 927 C CA . SER A 1 120 ? -9.126 25.749 5.135 1.00 56.59 120 SER A CA 1
ATOM 928 C C . SER A 1 120 ? -7.802 26.253 5.740 1.00 56.59 120 SER A C 1
ATOM 930 O O . SER A 1 120 ? -7.244 25.654 6.663 1.00 56.59 120 SER A O 1
ATOM 932 N N . ARG A 1 121 ? -7.271 27.372 5.220 1.00 52.94 121 ARG A N 1
ATOM 933 C CA . ARG A 1 121 ? -5.903 27.897 5.463 1.00 52.94 121 ARG A CA 1
ATOM 934 C C . ARG A 1 121 ? -5.472 28.087 6.937 1.00 52.94 121 ARG A C 1
ATOM 936 O O . ARG A 1 121 ? -4.284 28.304 7.165 1.00 52.94 121 ARG A O 1
ATOM 943 N N . ILE A 1 122 ? -6.376 27.998 7.917 1.00 52.00 122 ILE A N 1
ATOM 944 C CA . ILE A 1 122 ? -6.137 28.308 9.341 1.00 52.00 122 ILE A CA 1
ATOM 945 C C . ILE A 1 122 ? -5.651 27.085 10.163 1.00 52.00 122 ILE A C 1
ATOM 947 O O . ILE A 1 122 ? -5.060 27.265 11.222 1.00 52.00 122 ILE A O 1
ATOM 951 N N . ARG A 1 123 ? -5.789 25.836 9.680 1.00 53.75 123 ARG A N 1
ATOM 952 C CA . ARG A 1 123 ? -5.506 24.607 10.474 1.00 53.75 123 ARG A CA 1
ATOM 953 C C . ARG A 1 123 ? -4.113 23.964 10.312 1.00 53.75 123 ARG A C 1
ATOM 955 O O . ARG A 1 123 ? -3.867 22.919 10.903 1.00 53.75 123 ARG A O 1
ATOM 962 N N . ARG A 1 124 ? -3.176 24.565 9.567 1.00 56.66 124 ARG A N 1
ATOM 963 C CA . ARG A 1 124 ? -1.964 23.872 9.054 1.00 56.66 124 ARG A CA 1
ATOM 964 C C . ARG A 1 124 ? -1.018 23.228 10.089 1.00 56.66 124 ARG A C 1
ATOM 966 O O . ARG A 1 124 ? -0.323 22.281 9.739 1.00 56.66 124 ARG A O 1
ATOM 973 N N . THR A 1 125 ? -0.925 23.720 11.327 1.00 55.25 125 THR A N 1
ATOM 974 C CA . THR A 1 125 ? 0.016 23.170 12.333 1.00 55.25 125 THR A CA 1
ATOM 975 C C . THR A 1 125 ? -0.556 22.001 13.137 1.00 55.25 125 THR A C 1
ATOM 977 O O . THR A 1 125 ? 0.170 21.041 13.393 1.00 55.25 125 THR A O 1
ATOM 980 N N . LEU A 1 126 ? -1.848 22.037 13.493 1.00 59.03 126 LEU A N 1
ATOM 981 C CA . LEU A 1 126 ? -2.549 20.890 14.097 1.00 59.03 126 LEU A CA 1
ATOM 982 C C . LEU A 1 126 ? -2.678 19.731 13.100 1.00 59.03 126 LEU A C 1
ATOM 984 O O . LEU A 1 126 ? -2.612 18.566 13.490 1.00 59.03 126 LEU A O 1
ATOM 988 N N . ASP A 1 127 ? -2.754 20.065 11.814 1.00 72.56 127 ASP A N 1
ATOM 989 C CA . ASP A 1 127 ? -2.863 19.107 10.722 1.00 72.56 127 ASP A CA 1
ATOM 990 C C . ASP A 1 127 ? -1.636 18.200 10.598 1.00 72.56 127 ASP A C 1
ATOM 992 O O . ASP A 1 127 ? -1.767 17.018 10.314 1.00 72.56 127 ASP A O 1
ATOM 996 N N . ARG A 1 128 ? -0.426 18.704 10.884 1.00 82.12 128 ARG A N 1
ATOM 997 C CA . ARG A 1 128 ? 0.800 17.912 10.695 1.00 82.12 128 ARG A CA 1
ATOM 998 C C . ARG A 1 128 ? 0.892 16.723 11.649 1.00 82.12 128 ARG A C 1
ATOM 1000 O O . ARG A 1 128 ? 1.268 15.636 11.225 1.00 82.12 128 ARG A O 1
ATOM 1007 N N . ARG A 1 129 ? 0.574 16.911 12.936 1.00 86.62 129 ARG A N 1
ATOM 1008 C CA . ARG A 1 129 ? 0.595 15.799 13.907 1.00 86.62 129 ARG A CA 1
ATOM 1009 C C . ARG A 1 129 ? -0.492 14.780 13.593 1.00 86.62 129 ARG A C 1
ATOM 1011 O O . ARG A 1 129 ? -0.218 13.588 13.647 1.00 86.62 129 ARG A O 1
ATOM 1018 N N . ALA A 1 130 ? -1.685 15.251 13.234 1.00 88.69 130 ALA A N 1
ATOM 1019 C CA . ALA A 1 130 ? -2.783 14.388 12.821 1.00 88.69 130 ALA A CA 1
ATOM 1020 C C . ALA A 1 130 ? -2.440 13.605 11.540 1.00 88.69 130 ALA A C 1
ATOM 1022 O O . ALA A 1 130 ? -2.662 12.401 11.496 1.00 88.69 130 ALA A O 1
ATOM 1023 N N . LEU A 1 131 ? -1.814 14.249 10.552 1.00 89.81 131 LEU A N 1
ATOM 1024 C CA . LEU A 1 131 ? -1.358 13.627 9.307 1.00 89.81 131 LEU A CA 1
ATOM 1025 C C . LEU A 1 131 ? -0.299 12.549 9.560 1.00 89.81 131 LEU A C 1
ATOM 1027 O O . LEU A 1 131 ? -0.411 11.439 9.051 1.00 89.81 131 LEU A O 1
ATOM 1031 N N . LEU A 1 132 ? 0.716 12.853 10.376 1.00 91.56 132 LEU A N 1
ATOM 1032 C CA . LEU A 1 132 ? 1.742 11.875 10.746 1.00 91.56 132 LEU A CA 1
ATOM 1033 C C . LEU A 1 132 ? 1.155 10.712 11.561 1.00 91.56 132 LEU A C 1
ATOM 1035 O O . LEU A 1 132 ? 1.578 9.572 11.376 1.00 91.56 132 LEU A O 1
ATOM 1039 N N . GLY A 1 133 ? 0.170 10.987 12.423 1.00 93.81 133 GLY A N 1
ATOM 1040 C CA . GLY A 1 133 ? -0.610 9.965 13.122 1.00 93.81 133 GLY A CA 1
ATOM 1041 C C . GLY A 1 133 ? -1.352 9.056 12.144 1.00 93.81 133 GLY A C 1
ATOM 1042 O O . GLY A 1 133 ? -1.145 7.851 12.163 1.00 93.81 133 GLY A O 1
ATOM 1043 N N . ALA A 1 134 ? -2.101 9.638 11.207 1.00 94.44 134 ALA A N 1
ATOM 1044 C CA . ALA A 1 134 ? -2.819 8.903 10.169 1.00 94.44 134 ALA A CA 1
ATOM 1045 C C . ALA A 1 134 ? -1.885 8.049 9.290 1.00 94.44 134 ALA A C 1
ATOM 1047 O O . ALA A 1 134 ? -2.205 6.904 8.982 1.00 94.44 134 ALA A O 1
ATOM 1048 N N . TYR A 1 135 ? -0.704 8.561 8.923 1.00 95.62 135 TYR A N 1
ATOM 1049 C CA . TYR A 1 135 ? 0.309 7.777 8.205 1.00 95.62 135 TYR A CA 1
ATOM 1050 C C . TYR A 1 135 ? 0.804 6.590 9.020 1.00 95.62 135 TYR A C 1
ATOM 1052 O O . TYR A 1 135 ? 0.869 5.477 8.499 1.00 95.62 135 TYR A O 1
ATOM 1060 N N . ARG A 1 136 ? 1.158 6.818 10.289 1.00 95.81 136 ARG A N 1
ATOM 1061 C CA . ARG A 1 136 ? 1.601 5.756 11.193 1.00 95.81 136 ARG A CA 1
ATOM 1062 C C . ARG A 1 136 ? 0.524 4.683 11.326 1.00 95.81 136 ARG A C 1
ATOM 1064 O O . ARG A 1 136 ? 0.832 3.509 11.145 1.00 95.81 136 ARG A O 1
ATOM 1071 N N . ASP A 1 137 ? -0.701 5.088 11.631 1.00 97.38 137 ASP A N 1
ATOM 1072 C CA . ASP A 1 137 ? -1.800 4.168 11.906 1.00 97.38 137 ASP A CA 1
ATOM 1073 C C . ASP A 1 137 ? -2.157 3.372 10.649 1.00 97.38 137 ASP A C 1
ATOM 1075 O O . ASP A 1 137 ? -2.303 2.153 10.719 1.00 97.38 137 ASP A O 1
ATOM 1079 N N . LEU A 1 138 ? -2.175 4.012 9.474 1.00 97.62 138 LEU A N 1
ATOM 1080 C CA . LEU A 1 138 ? -2.404 3.297 8.224 1.00 97.62 138 LEU A CA 1
ATOM 1081 C C . LEU A 1 138 ? -1.301 2.271 7.932 1.00 97.62 138 LEU A C 1
ATOM 1083 O O . LEU A 1 138 ? -1.601 1.128 7.598 1.00 97.62 138 LEU A O 1
ATOM 1087 N N . LEU A 1 139 ? -0.025 2.642 8.076 1.00 97.12 139 LEU A N 1
ATOM 1088 C CA . LEU A 1 139 ? 1.075 1.702 7.844 1.00 97.12 139 LEU A CA 1
ATOM 1089 C C . LEU A 1 139 ? 1.017 0.505 8.800 1.00 97.12 139 LEU A C 1
ATOM 1091 O O . LEU A 1 139 ? 1.231 -0.623 8.362 1.00 97.12 139 LEU A O 1
ATOM 1095 N N . LEU A 1 140 ? 0.714 0.734 10.082 1.00 97.12 140 LEU A N 1
ATOM 1096 C CA . LEU A 1 140 ? 0.581 -0.338 11.070 1.00 97.12 140 LEU A CA 1
ATOM 1097 C C . LEU A 1 140 ? -0.537 -1.318 10.695 1.00 97.12 140 LEU A C 1
ATOM 1099 O O . LEU A 1 140 ? -0.284 -2.521 10.674 1.00 97.12 140 LEU A O 1
ATOM 1103 N N . ASN A 1 141 ? -1.719 -0.809 10.334 1.00 98.44 141 ASN A N 1
ATOM 1104 C CA . ASN A 1 141 ? -2.855 -1.646 9.941 1.00 98.44 141 ASN A CA 1
ATOM 1105 C C . ASN A 1 141 ? -2.579 -2.445 8.658 1.00 98.44 141 ASN A C 1
ATOM 1107 O O . ASN A 1 141 ? -2.901 -3.630 8.582 1.00 98.44 141 ASN A O 1
ATOM 1111 N N . LEU A 1 142 ? -1.893 -1.853 7.674 1.00 98.06 142 LEU A N 1
ATOM 1112 C CA . LEU A 1 142 ? -1.499 -2.576 6.460 1.00 98.06 142 LEU A CA 1
ATOM 1113 C C . LEU A 1 142 ? -0.532 -3.730 6.751 1.00 98.06 142 LEU A C 1
ATOM 1115 O O . LEU A 1 142 ? -0.671 -4.801 6.165 1.00 98.06 142 LEU A O 1
ATOM 1119 N N . TYR A 1 143 ? 0.422 -3.555 7.669 1.00 97.44 143 TYR A N 1
ATOM 1120 C CA . TYR A 1 143 ? 1.337 -4.636 8.054 1.00 97.44 143 TYR A CA 1
ATOM 1121 C C . TYR A 1 143 ? 0.632 -5.786 8.786 1.00 97.44 143 TYR A C 1
ATOM 1123 O O . TYR A 1 143 ? 1.004 -6.952 8.624 1.00 97.44 143 TYR A O 1
ATOM 1131 N N . THR A 1 144 ? -0.436 -5.485 9.523 1.00 96.69 144 THR A N 1
ATOM 1132 C CA . THR A 1 144 ? -1.317 -6.496 10.123 1.00 96.69 144 THR A CA 1
ATOM 1133 C C . THR A 1 144 ? -2.393 -7.011 9.164 1.00 96.69 144 THR A C 1
ATOM 1135 O O . THR A 1 144 ? -3.199 -7.843 9.569 1.00 96.69 144 THR A O 1
ATOM 1138 N N . CYS A 1 145 ? -2.362 -6.604 7.889 1.00 98.12 145 CYS A N 1
ATOM 1139 C CA . CYS A 1 145 ? -3.328 -6.968 6.849 1.00 98.12 145 CYS A CA 1
ATOM 1140 C C . CYS A 1 145 ? -4.776 -6.535 7.122 1.00 98.12 145 CYS A C 1
ATOM 1142 O O . CYS A 1 145 ? -5.698 -7.161 6.609 1.00 98.12 145 CYS A O 1
ATOM 1144 N N . ASP A 1 146 ? -4.983 -5.457 7.878 1.00 97.88 146 ASP A N 1
ATOM 1145 C CA . ASP A 1 146 ? -6.289 -4.808 7.983 1.00 97.88 146 ASP A CA 1
ATOM 1146 C C . ASP A 1 146 ? -6.409 -3.705 6.922 1.00 97.88 146 ASP A C 1
ATOM 1148 O O . ASP A 1 146 ? -6.014 -2.554 7.132 1.00 97.88 146 ASP A O 1
ATOM 1152 N N . LEU A 1 147 ? -6.911 -4.070 5.738 1.00 98.06 147 LEU A N 1
ATOM 1153 C CA . LEU A 1 147 ? -7.086 -3.115 4.642 1.00 98.06 147 LEU A CA 1
ATOM 1154 C C . LEU A 1 147 ? -8.366 -2.279 4.778 1.00 98.06 147 LEU A C 1
ATOM 1156 O O . LEU A 1 147 ? -8.456 -1.252 4.105 1.00 98.06 147 LEU A O 1
ATOM 1160 N N . HIS A 1 148 ? -9.304 -2.636 5.662 1.00 97.69 148 HIS A N 1
ATOM 1161 C CA . HIS A 1 148 ? -10.504 -1.824 5.922 1.00 97.69 148 HIS A CA 1
ATOM 1162 C C . HIS A 1 148 ? -10.133 -0.449 6.486 1.00 97.69 148 HIS A C 1
ATOM 1164 O O . HIS A 1 148 ? -10.813 0.541 6.233 1.00 97.69 148 HIS A O 1
ATOM 1170 N N . PHE A 1 149 ? -8.983 -0.335 7.163 1.00 97.56 149 PHE A N 1
ATOM 1171 C CA . PHE A 1 149 ? -8.486 0.950 7.655 1.00 97.56 149 PHE A CA 1
ATOM 1172 C C . PHE A 1 149 ? -8.312 2.005 6.543 1.00 97.56 149 PHE A C 1
ATOM 1174 O O . PHE A 1 149 ? -8.373 3.208 6.813 1.00 97.56 149 PHE A O 1
ATOM 1181 N N . MET A 1 150 ? -8.136 1.579 5.284 1.00 97.19 150 MET A N 1
ATOM 1182 C CA . MET A 1 150 ? -8.063 2.469 4.119 1.00 97.19 150 MET A CA 1
ATOM 1183 C C . MET A 1 150 ? -9.371 3.228 3.854 1.00 97.19 150 MET A C 1
ATOM 1185 O O . MET A 1 150 ? -9.326 4.319 3.284 1.00 97.19 150 MET A O 1
ATOM 1189 N N . GLU A 1 151 ? -10.524 2.695 4.266 1.00 96.81 151 GLU A N 1
ATOM 1190 C CA . GLU A 1 151 ? -11.852 3.286 4.026 1.00 96.81 151 GLU A CA 1
ATOM 1191 C C . GLU A 1 151 ? -11.974 4.690 4.628 1.00 96.81 151 GLU A C 1
ATOM 1193 O O . GLU A 1 151 ? -12.586 5.579 4.034 1.00 96.81 151 GLU A O 1
ATOM 1198 N N . ASN A 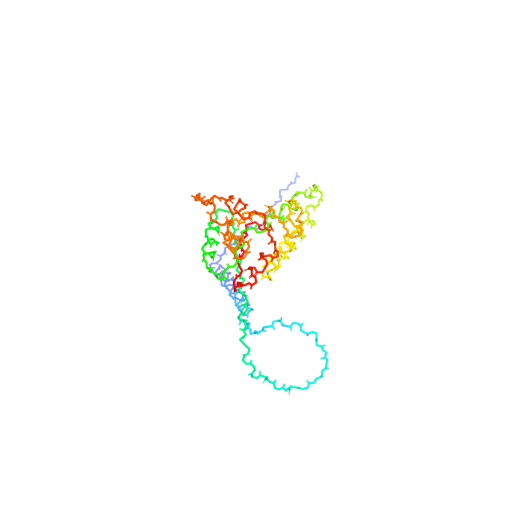1 152 ? -11.259 4.938 5.730 1.00 95.62 152 ASN A N 1
ATOM 1199 C CA . ASN A 1 152 ? -11.168 6.249 6.373 1.00 95.62 152 ASN A CA 1
ATOM 1200 C C . ASN A 1 152 ? -10.631 7.353 5.441 1.00 95.62 152 ASN A C 1
ATOM 1202 O O . ASN A 1 152 ? -10.909 8.536 5.655 1.00 95.62 152 ASN A O 1
ATOM 1206 N N . TYR A 1 153 ? -9.856 6.984 4.416 1.00 95.56 153 TYR A N 1
ATOM 1207 C CA . TYR A 1 153 ? -9.126 7.920 3.557 1.00 95.56 153 TYR A CA 1
ATOM 1208 C C . TYR A 1 153 ? -9.509 7.841 2.078 1.00 95.56 153 TYR A C 1
ATOM 1210 O O . TYR A 1 153 ? -9.201 8.765 1.324 1.00 95.56 153 TYR A O 1
ATOM 1218 N N . ILE A 1 154 ? -10.182 6.773 1.647 1.00 95.44 154 ILE A N 1
ATOM 1219 C CA . ILE A 1 154 ? -10.618 6.616 0.259 1.00 95.44 154 ILE A CA 1
ATOM 1220 C C . ILE A 1 154 ? -11.862 7.474 -0.005 1.00 95.44 154 ILE A C 1
ATOM 1222 O O . ILE A 1 154 ? -12.772 7.588 0.822 1.00 95.44 154 ILE A O 1
ATOM 1226 N N . ARG A 1 155 ? -11.883 8.116 -1.179 1.00 92.31 155 ARG A N 1
ATOM 1227 C CA . ARG A 1 155 ? -13.012 8.913 -1.667 1.00 92.31 155 ARG A CA 1
ATOM 1228 C C . ARG A 1 155 ? -13.374 8.502 -3.108 1.00 92.31 155 ARG A C 1
ATOM 1230 O O . ARG A 1 155 ? -12.462 8.402 -3.934 1.00 92.31 155 ARG A O 1
ATOM 1237 N N . PRO A 1 156 ? -14.666 8.294 -3.441 1.00 93.62 156 PRO A N 1
ATOM 1238 C CA . PRO A 1 156 ? -15.826 8.275 -2.535 1.00 93.62 156 PRO A CA 1
ATOM 1239 C C . PRO A 1 156 ? -15.709 7.186 -1.457 1.00 93.62 156 PRO A C 1
ATOM 1241 O O . PRO A 1 156 ? -14.888 6.278 -1.588 1.00 93.62 156 PRO A O 1
ATOM 1244 N N . GLU A 1 157 ? -16.464 7.343 -0.368 1.00 92.88 157 GLU A N 1
ATOM 1245 C CA . GLU A 1 157 ? -16.449 6.390 0.747 1.00 92.88 157 GLU A CA 1
ATOM 1246 C C . GLU A 1 157 ? -16.848 4.990 0.248 1.00 92.88 157 GLU A C 1
ATOM 1248 O O . GLU A 1 157 ? -17.847 4.874 -0.472 1.00 92.88 157 GLU A O 1
ATOM 1253 N N . PRO A 1 158 ? -16.055 3.949 0.558 1.00 96.56 158 PRO A N 1
ATOM 1254 C CA . PRO A 1 158 ? -16.384 2.578 0.183 1.00 96.56 158 PRO A CA 1
ATOM 1255 C C . PRO A 1 158 ? -17.724 2.130 0.780 1.00 96.56 158 PRO A C 1
ATOM 1257 O O . PRO A 1 158 ? -18.030 2.442 1.926 1.00 96.56 158 PRO A O 1
ATOM 1260 N N . GLN A 1 159 ? -18.511 1.382 0.007 1.00 95.50 159 GLN A N 1
ATOM 1261 C CA . GLN A 1 159 ? -19.736 0.729 0.483 1.00 95.50 159 GLN A CA 1
ATOM 1262 C C . GLN A 1 159 ? -19.487 -0.774 0.521 1.00 95.50 159 GLN A C 1
ATOM 1264 O O . GLN A 1 159 ? -18.879 -1.306 -0.407 1.00 95.50 159 GLN A O 1
ATOM 1269 N N . ASP A 1 160 ? -19.900 -1.437 1.602 1.00 95.94 160 ASP A N 1
ATOM 1270 C CA . ASP A 1 160 ? -19.690 -2.876 1.817 1.00 95.94 160 ASP A CA 1
ATOM 1271 C C . ASP A 1 160 ? -18.229 -3.318 1.598 1.00 95.94 160 ASP A C 1
ATOM 1273 O O . ASP A 1 160 ? -17.951 -4.366 1.015 1.00 95.94 160 ASP A O 1
ATOM 1277 N N . HIS A 1 161 ? -17.275 -2.484 2.034 1.00 97.38 161 HIS A N 1
ATOM 1278 C CA . HIS A 1 161 ? -15.828 -2.685 1.860 1.00 97.38 161 HIS A CA 1
ATOM 1279 C C . HIS A 1 161 ? -15.355 -2.734 0.395 1.00 97.38 161 HIS A C 1
ATOM 1281 O O . HIS A 1 161 ? -14.249 -3.201 0.103 1.00 97.38 161 HIS A O 1
ATOM 1287 N N . VAL A 1 162 ? -16.165 -2.243 -0.547 1.00 96.94 162 VAL A N 1
ATOM 1288 C CA . VAL A 1 162 ? -15.866 -2.233 -1.983 1.00 96.94 162 VAL A CA 1
ATOM 1289 C C . VAL A 1 162 ? -15.533 -0.824 -2.469 1.00 96.94 162 VAL A C 1
ATOM 1291 O O . VAL A 1 162 ? -16.220 0.153 -2.166 1.00 96.94 162 VAL A O 1
ATOM 1294 N N . THR A 1 163 ? -14.468 -0.700 -3.267 1.00 96.38 163 THR A N 1
ATOM 1295 C CA . THR A 1 163 ? -14.033 0.582 -3.830 1.00 96.38 163 THR A CA 1
ATOM 1296 C C . THR A 1 163 ? -13.428 0.470 -5.226 1.00 96.38 163 THR A C 1
ATOM 1298 O O . THR A 1 163 ? -12.588 -0.382 -5.502 1.00 96.38 163 THR A O 1
ATOM 1301 N N . SER A 1 164 ? -13.793 1.388 -6.121 1.00 93.69 164 SER A N 1
ATOM 1302 C CA . SER A 1 164 ? -13.127 1.570 -7.419 1.00 93.69 164 SER A CA 1
ATOM 1303 C C . SER A 1 164 ? -11.911 2.503 -7.346 1.00 93.69 164 SER A C 1
ATOM 1305 O O . SER A 1 164 ? -11.138 2.589 -8.298 1.00 93.69 164 SER A O 1
ATOM 1307 N N . SER A 1 165 ? -11.727 3.212 -6.230 1.00 93.69 165 SER A N 1
ATOM 1308 C CA . SER A 1 165 ? -10.771 4.318 -6.095 1.00 93.69 165 SER A CA 1
ATOM 1309 C C . SER A 1 165 ? -9.506 3.908 -5.343 1.00 93.69 165 SER A C 1
ATOM 1311 O O . SER A 1 165 ? -9.032 4.630 -4.470 1.00 93.69 165 SER A O 1
ATOM 1313 N N . PHE A 1 166 ? -8.925 2.751 -5.662 1.00 95.06 166 PHE A N 1
ATOM 1314 C CA . PHE A 1 166 ? -7.655 2.331 -5.067 1.00 95.06 166 PHE A CA 1
ATOM 1315 C C . PHE A 1 166 ? -6.467 2.795 -5.922 1.00 95.06 166 PHE A C 1
ATOM 1317 O O . PHE A 1 166 ? -6.281 2.340 -7.054 1.00 95.06 166 PHE A O 1
ATOM 1324 N N . PHE A 1 167 ? -5.649 3.704 -5.381 1.00 94.69 167 PHE A N 1
ATOM 1325 C CA . PHE A 1 167 ? -4.533 4.313 -6.097 1.00 94.69 167 PHE A CA 1
ATOM 1326 C C . PHE A 1 167 ? -3.558 3.249 -6.606 1.00 94.69 167 PHE A C 1
ATOM 1328 O O . PHE A 1 167 ? -2.988 2.485 -5.831 1.00 94.69 167 PHE A O 1
ATOM 1335 N N . ARG A 1 168 ? -3.389 3.203 -7.933 1.00 93.62 168 ARG A N 1
ATOM 1336 C CA . ARG A 1 168 ? -2.476 2.293 -8.641 1.00 93.62 168 ARG A CA 1
ATOM 1337 C C . ARG A 1 168 ? -2.589 0.826 -8.205 1.00 93.62 168 ARG A C 1
ATOM 1339 O O . ARG A 1 168 ? -1.574 0.139 -8.097 1.00 93.62 168 ARG A O 1
ATOM 1346 N N . ARG A 1 169 ? -3.822 0.328 -8.019 1.00 94.50 169 ARG A N 1
ATOM 1347 C CA . ARG A 1 169 ? -4.129 -1.091 -7.727 1.00 94.50 169 ARG A CA 1
ATOM 1348 C C . ARG A 1 169 ? -3.303 -2.061 -8.581 1.00 94.50 169 ARG A C 1
ATOM 1350 O O . ARG A 1 169 ? -2.693 -2.972 -8.035 1.00 94.50 169 ARG A O 1
ATOM 1357 N N . SER A 1 170 ? -3.208 -1.796 -9.886 1.00 93.31 170 SER A N 1
ATOM 1358 C CA . SER A 1 170 ? -2.470 -2.586 -10.888 1.00 93.31 170 SER A CA 1
ATOM 1359 C C . SER A 1 170 ? -0.984 -2.796 -10.577 1.00 93.31 170 SER A C 1
ATOM 1361 O O . SER A 1 170 ? -0.358 -3.690 -11.135 1.00 93.31 170 SER A O 1
ATOM 1363 N N . SER A 1 171 ? -0.400 -1.984 -9.691 1.00 94.25 171 SER A N 1
ATOM 1364 C CA . SER A 1 171 ? 0.982 -2.158 -9.241 1.00 94.25 171 SER A CA 1
ATOM 1365 C C . SER A 1 171 ? 1.161 -3.316 -8.257 1.00 94.25 171 SER A C 1
ATOM 1367 O O . SER A 1 171 ? 2.304 -3.664 -7.979 1.00 94.25 171 SER A O 1
ATOM 1369 N N . SER A 1 172 ? 0.088 -3.889 -7.710 1.00 95.69 172 SER A N 1
ATOM 1370 C CA . SER A 1 172 ? 0.139 -5.038 -6.807 1.00 95.69 172 SER A CA 1
ATOM 1371 C C . SER A 1 172 ? -0.339 -6.290 -7.526 1.00 95.69 172 SER A C 1
ATOM 1373 O O . SER A 1 172 ? -1.475 -6.338 -7.991 1.00 95.69 172 SER A O 1
ATOM 1375 N N . HIS A 1 173 ? 0.510 -7.317 -7.586 1.00 94.56 173 HIS A N 1
ATOM 1376 C CA . HIS A 1 173 ? 0.124 -8.584 -8.200 1.00 94.56 173 HIS A CA 1
ATOM 1377 C C . HIS A 1 173 ? -1.019 -9.236 -7.411 1.00 94.56 173 HIS A C 1
ATOM 1379 O O . HIS A 1 173 ? -2.030 -9.614 -7.991 1.00 94.56 173 HIS A O 1
ATOM 1385 N N . ALA A 1 174 ? -0.904 -9.264 -6.078 1.00 96.19 174 ALA A N 1
ATOM 1386 C CA . ALA A 1 174 ? -1.891 -9.873 -5.188 1.00 96.19 174 ALA A CA 1
ATOM 1387 C C . ALA A 1 174 ? -3.290 -9.232 -5.283 1.00 96.19 174 ALA A C 1
ATOM 1389 O O . ALA A 1 174 ? -4.290 -9.929 -5.166 1.00 96.19 174 ALA A O 1
ATOM 1390 N N . LEU A 1 175 ? -3.383 -7.917 -5.531 1.00 96.19 175 LEU A N 1
ATOM 1391 C CA . LEU A 1 175 ? -4.678 -7.233 -5.696 1.00 96.19 175 LEU A CA 1
ATOM 1392 C C . LEU A 1 175 ? -5.333 -7.471 -7.065 1.00 96.19 175 LEU A C 1
ATOM 1394 O O . LEU A 1 175 ? -6.481 -7.063 -7.277 1.00 96.19 175 LEU A O 1
ATOM 1398 N N . CYS A 1 176 ? -4.597 -8.072 -7.995 1.00 94.00 176 CYS A N 1
ATOM 1399 C CA . CYS A 1 176 ? -4.996 -8.297 -9.381 1.00 94.00 176 CYS A CA 1
ATOM 1400 C C . CYS A 1 176 ? -4.898 -9.777 -9.777 1.00 94.00 176 CYS A C 1
ATOM 1402 O O . CYS A 1 176 ? -4.876 -10.102 -10.963 1.00 94.00 176 CYS A O 1
ATOM 1404 N N . SER A 1 177 ? -4.842 -10.659 -8.780 1.00 92.19 177 SER A N 1
ATOM 1405 C CA . SER A 1 177 ? -4.838 -12.112 -8.911 1.00 92.19 177 SER A CA 1
ATOM 1406 C C . SER A 1 177 ? -5.879 -12.726 -7.966 1.00 92.19 177 SER A C 1
ATOM 1408 O O . SER A 1 177 ? -6.320 -12.053 -7.024 1.00 92.19 177 SER A O 1
ATOM 1410 N N . PRO A 1 178 ? -6.240 -14.006 -8.142 1.00 92.69 178 PRO A N 1
ATOM 1411 C CA . PRO A 1 178 ? -7.061 -14.713 -7.167 1.00 92.69 178 PRO A CA 1
ATOM 1412 C C . PRO A 1 178 ? -6.434 -14.672 -5.759 1.00 92.69 178 PRO A C 1
ATOM 1414 O O . PRO A 1 178 ? -5.203 -14.694 -5.640 1.00 92.69 178 PRO A O 1
ATOM 1417 N N . PRO A 1 179 ? -7.245 -14.593 -4.685 1.00 93.44 179 PRO A N 1
ATOM 1418 C CA . PRO A 1 179 ? -8.714 -14.563 -4.672 1.00 93.44 179 PRO A CA 1
ATOM 1419 C C . PRO A 1 179 ? -9.322 -13.155 -4.834 1.00 93.44 179 PRO A C 1
ATOM 1421 O O . PRO A 1 179 ? -10.534 -13.008 -4.750 1.00 93.44 179 PRO A O 1
ATOM 1424 N N . VAL A 1 180 ? -8.510 -12.104 -5.011 1.00 95.19 180 VAL A N 1
ATOM 1425 C CA . VAL A 1 180 ? -8.987 -10.704 -5.061 1.00 95.19 180 VAL A CA 1
ATOM 1426 C C . VAL A 1 180 ? -9.591 -10.345 -6.422 1.00 95.19 180 VAL A C 1
ATOM 1428 O O . VAL A 1 180 ? -10.448 -9.470 -6.512 1.00 95.19 180 VAL A O 1
ATOM 1431 N N . CYS A 1 181 ? -9.115 -10.996 -7.479 1.00 92.25 181 CYS A N 1
ATOM 1432 C CA . CYS A 1 181 ? -9.608 -10.878 -8.845 1.00 92.25 181 CYS A CA 1
ATOM 1433 C C . CYS A 1 181 ? -9.824 -12.283 -9.408 1.00 92.25 181 CYS A C 1
ATOM 1435 O O . CYS A 1 181 ? -8.913 -13.109 -9.328 1.00 92.25 181 CYS A O 1
ATOM 1437 N N . SER A 1 182 ? -11.011 -12.562 -9.938 1.00 83.31 182 SER A N 1
ATOM 1438 C CA . SER A 1 182 ? -11.390 -13.907 -10.385 1.00 83.31 182 SER A CA 1
ATOM 1439 C C . SER A 1 182 ? -10.727 -14.281 -11.716 1.00 83.31 182 SER A C 1
ATOM 1441 O O . SER A 1 182 ? -10.431 -13.420 -12.542 1.00 83.31 182 SER A O 1
ATOM 1443 N N . GLU A 1 183 ? -10.509 -15.578 -11.961 1.00 65.81 183 GLU A N 1
ATOM 1444 C CA . GLU A 1 183 ? -9.870 -16.063 -13.201 1.00 65.81 183 GLU A CA 1
ATOM 1445 C C . GLU A 1 183 ? -10.753 -15.911 -14.455 1.00 65.81 183 GLU A C 1
ATOM 1447 O O . GLU A 1 183 ? -10.243 -15.738 -15.560 1.00 65.81 183 GLU A O 1
ATOM 1452 N N . GLU A 1 184 ? -12.078 -15.901 -14.300 1.00 60.56 184 GLU A N 1
ATOM 1453 C CA . GLU A 1 184 ? -13.028 -15.704 -15.409 1.00 60.56 184 GLU A CA 1
ATOM 1454 C C . GLU A 1 184 ? -12.967 -14.275 -15.961 1.00 60.56 184 GLU A C 1
ATOM 1456 O O . GLU A 1 184 ? -12.939 -14.051 -17.170 1.00 60.56 184 GLU A O 1
ATOM 1461 N N . GLU A 1 185 ? -12.828 -13.307 -15.059 1.00 57.31 185 GLU A N 1
ATOM 1462 C CA . GLU A 1 185 ? -12.522 -11.911 -15.372 1.00 57.31 185 GLU A CA 1
ATOM 1463 C C . GLU A 1 185 ? -11.113 -11.782 -15.964 1.00 57.31 185 GLU A C 1
ATOM 1465 O O . GLU A 1 185 ? -10.819 -10.873 -16.743 1.00 57.31 185 GLU A O 1
ATOM 1470 N N . ALA A 1 186 ? -10.233 -12.735 -15.646 1.00 52.88 186 ALA A N 1
ATOM 1471 C CA . ALA A 1 186 ? -8.859 -12.728 -16.079 1.00 52.88 186 ALA A CA 1
ATOM 1472 C C . ALA A 1 186 ? -8.723 -13.022 -17.601 1.00 52.88 186 ALA A C 1
ATOM 1474 O O . ALA A 1 186 ? -7.905 -12.417 -18.295 1.00 52.88 186 ALA A O 1
ATOM 1475 N N . ALA A 1 187 ? -9.526 -13.903 -18.183 1.00 51.53 187 ALA A N 1
ATOM 1476 C CA . ALA A 1 187 ? -9.308 -14.383 -19.555 1.00 51.53 187 ALA A CA 1
ATOM 1477 C C . ALA A 1 187 ? -9.664 -13.389 -20.695 1.00 51.53 187 ALA A C 1
ATOM 1479 O O . ALA A 1 187 ? -9.452 -13.712 -21.862 1.00 51.53 187 ALA A O 1
ATOM 1480 N N . ALA A 1 188 ? -10.188 -12.193 -20.396 1.00 52.91 188 ALA A N 1
ATOM 1481 C CA . ALA A 1 188 ? -10.929 -11.380 -21.372 1.00 52.91 188 ALA A CA 1
ATOM 1482 C C . ALA A 1 188 ? -10.153 -10.291 -22.155 1.00 52.91 188 ALA A C 1
ATOM 1484 O O . ALA A 1 188 ? -10.757 -9.638 -23.005 1.00 52.91 188 ALA A O 1
ATOM 1485 N N . SER A 1 189 ? -8.850 -10.056 -21.942 1.00 52.88 189 SER A N 1
ATOM 1486 C CA . SER A 1 189 ? -8.135 -9.012 -22.710 1.00 52.88 189 SER A CA 1
ATOM 1487 C C . SER A 1 189 ? -6.639 -9.276 -22.886 1.00 52.88 189 SER A C 1
ATOM 1489 O O . SER A 1 189 ? -5.891 -9.324 -21.910 1.00 52.88 189 SER A O 1
ATOM 1491 N N . SER A 1 190 ? -6.199 -9.377 -24.142 1.00 53.44 190 SER A N 1
ATOM 1492 C CA . SER A 1 190 ? -4.808 -9.546 -24.585 1.00 53.44 190 SER A CA 1
ATOM 1493 C C . SER A 1 190 ? -4.060 -8.217 -24.777 1.00 53.44 190 SER A C 1
ATOM 1495 O O . SER A 1 190 ? -3.199 -8.121 -25.651 1.00 53.44 190 SER A O 1
ATOM 1497 N N . ASP A 1 191 ? -4.404 -7.181 -24.013 1.00 55.12 191 ASP A N 1
ATOM 1498 C CA . ASP A 1 191 ? -3.773 -5.868 -24.141 1.00 55.12 191 ASP A CA 1
ATOM 1499 C C . ASP A 1 191 ? -2.597 -5.708 -23.173 1.00 55.12 191 ASP A C 1
ATOM 1501 O O . ASP A 1 191 ? -2.569 -6.267 -22.074 1.00 55.12 191 ASP A O 1
ATOM 1505 N N . LEU A 1 192 ? -1.606 -4.924 -23.605 1.00 56.03 192 LEU A N 1
ATOM 1506 C CA . LEU A 1 192 ? -0.444 -4.534 -22.808 1.00 56.03 192 LEU A CA 1
ATOM 1507 C C . LEU A 1 192 ? -0.885 -4.011 -21.425 1.00 56.03 192 LEU A C 1
ATOM 1509 O O . LEU A 1 192 ? -1.868 -3.269 -21.346 1.00 56.03 192 LEU A O 1
ATOM 1513 N N . PRO A 1 193 ? -0.164 -4.340 -20.337 1.00 60.84 193 PRO A N 1
ATOM 1514 C CA . PRO A 1 193 ? -0.539 -3.924 -18.990 1.00 60.84 193 PRO A CA 1
ATOM 1515 C C . PRO A 1 193 ? -0.364 -2.405 -18.812 1.00 60.84 193 PRO A C 1
ATOM 1517 O O . PRO A 1 193 ? 0.676 -1.929 -18.367 1.00 60.84 193 PRO A O 1
ATOM 1520 N N . ASP A 1 194 ? -1.395 -1.638 -19.160 1.00 68.12 194 ASP A N 1
ATOM 1521 C CA . ASP A 1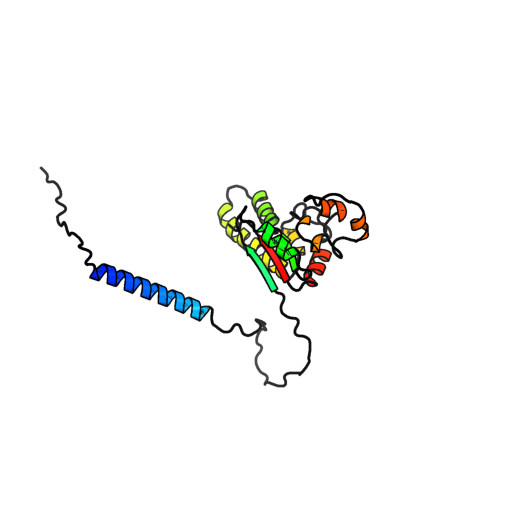 194 ? -1.554 -0.225 -18.803 1.00 68.12 194 ASP A CA 1
ATOM 1522 C C . ASP A 1 194 ? -2.042 -0.085 -17.350 1.00 68.12 194 ASP A C 1
ATOM 1524 O O . ASP A 1 194 ? -2.707 -0.966 -16.821 1.00 68.12 194 ASP A O 1
ATOM 1528 N N . GLU A 1 195 ? -1.795 1.045 -16.688 1.00 70.00 195 GLU A N 1
ATOM 1529 C CA . GLU A 1 195 ? -2.172 1.300 -15.287 1.00 70.00 195 GLU A CA 1
ATOM 1530 C C . GLU A 1 195 ? -3.651 1.010 -14.969 1.00 70.00 195 GLU A C 1
ATOM 1532 O O . GLU A 1 195 ? -3.996 0.738 -13.817 1.00 70.00 195 GLU A O 1
ATOM 1537 N N . SER A 1 196 ? -4.523 1.036 -15.978 1.00 77.00 196 SER A N 1
ATOM 1538 C CA . SER A 1 196 ? -5.956 0.773 -15.865 1.00 77.00 196 SER A CA 1
ATOM 1539 C C . SER A 1 196 ? -6.380 -0.690 -16.070 1.00 77.00 196 SER A C 1
ATOM 1541 O O . SER A 1 196 ? -7.559 -0.991 -15.878 1.00 77.00 196 SER A O 1
ATOM 1543 N N . TRP A 1 197 ? -5.471 -1.608 -16.428 1.00 83.94 197 TRP A N 1
ATOM 1544 C CA . TRP A 1 197 ? -5.828 -2.985 -16.804 1.00 83.94 197 TRP A CA 1
ATOM 1545 C C . TRP A 1 197 ? -6.554 -3.726 -15.677 1.00 83.94 197 TRP A C 1
ATOM 1547 O O . TRP A 1 197 ? -7.581 -4.355 -15.909 1.00 83.94 197 TRP A O 1
ATOM 1557 N N . CYS A 1 198 ? -6.061 -3.618 -14.442 1.00 88.69 198 CYS A N 1
ATOM 1558 C CA . CYS A 1 198 ? -6.585 -4.404 -13.329 1.00 88.69 198 CYS A CA 1
ATOM 1559 C C . CYS A 1 198 ? -7.973 -3.933 -12.881 1.00 88.69 198 CYS A C 1
ATOM 1561 O O . CYS A 1 198 ? -8.861 -4.772 -12.810 1.00 88.69 198 CYS A O 1
ATOM 1563 N N . PRO A 1 199 ? -8.240 -2.631 -12.660 1.00 87.88 199 PRO A N 1
ATOM 1564 C CA . PRO A 1 199 ? -9.604 -2.171 -12.397 1.00 87.88 199 PRO A CA 1
ATOM 1565 C C . PRO A 1 199 ? -10.591 -2.448 -13.541 1.00 87.88 199 PRO A C 1
ATOM 1567 O O . PRO A 1 199 ? -11.759 -2.706 -13.278 1.00 87.88 199 PRO A O 1
ATOM 1570 N N . LYS A 1 200 ? -10.142 -2.403 -14.806 1.00 86.88 200 LYS A N 1
ATOM 1571 C CA . LYS A 1 200 ? -10.995 -2.730 -15.964 1.00 86.88 200 LYS A CA 1
ATOM 1572 C C . LYS A 1 200 ? -11.386 -4.207 -15.997 1.00 86.88 200 LYS A C 1
ATOM 1574 O O . LYS A 1 200 ? -12.514 -4.525 -16.344 1.00 86.88 200 LYS A O 1
ATOM 1579 N N . ARG A 1 201 ? -10.442 -5.081 -15.648 1.00 85.38 201 ARG A N 1
ATOM 1580 C CA . ARG A 1 201 ? -10.578 -6.541 -15.686 1.00 85.38 201 ARG A CA 1
ATOM 1581 C C . ARG A 1 201 ? -11.312 -7.068 -14.453 1.00 85.38 201 ARG A C 1
ATOM 1583 O O . ARG A 1 201 ? -12.300 -7.763 -14.587 1.00 85.38 201 ARG A O 1
ATOM 1590 N N . CYS A 1 202 ? -10.862 -6.663 -13.270 1.00 90.19 202 CYS A N 1
ATOM 1591 C CA . CYS A 1 202 ? -11.291 -7.169 -11.963 1.00 90.19 202 CYS A CA 1
ATOM 1592 C C . CYS A 1 202 ? -12.396 -6.334 -11.293 1.00 90.19 202 CYS A C 1
ATOM 1594 O O . CYS A 1 202 ? -12.679 -6.522 -10.111 1.00 90.19 202 CYS A O 1
ATOM 1596 N N . GLY A 1 203 ? -12.900 -5.295 -11.965 1.00 91.50 203 GLY A N 1
ATOM 1597 C CA . GLY A 1 203 ? -13.867 -4.359 -11.394 1.00 91.50 203 GLY A CA 1
ATOM 1598 C C . GLY A 1 203 ? -13.388 -3.648 -10.120 1.00 91.50 203 GLY A C 1
ATOM 1599 O O . GLY A 1 203 ? -12.206 -3.320 -9.935 1.00 91.50 203 GLY A O 1
ATOM 1600 N N . ALA A 1 204 ? -14.339 -3.367 -9.228 1.00 94.62 204 ALA A N 1
ATOM 1601 C CA . ALA A 1 204 ? -14.070 -2.723 -7.948 1.00 94.62 204 ALA A CA 1
ATOM 1602 C C . ALA A 1 204 ? -13.308 -3.659 -6.992 1.00 94.62 204 ALA A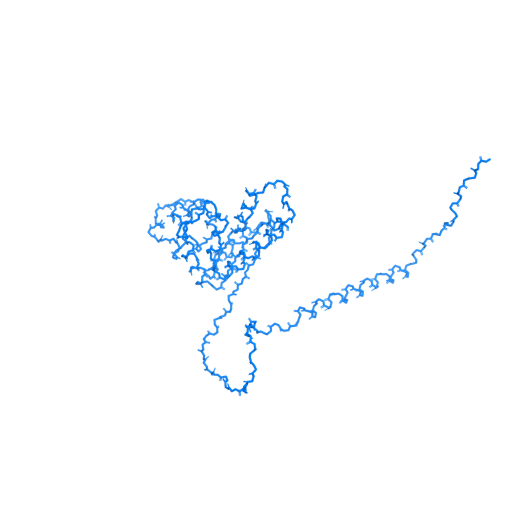 C 1
ATOM 1604 O O . ALA A 1 204 ? -13.441 -4.877 -7.026 1.00 94.62 204 ALA A O 1
ATOM 1605 N N . LEU A 1 205 ? -12.463 -3.084 -6.141 1.00 96.50 205 LEU A N 1
ATOM 1606 C CA . LEU A 1 205 ? -11.676 -3.823 -5.163 1.00 96.50 205 LEU A CA 1
ATOM 1607 C C . LEU A 1 205 ? -12.508 -4.085 -3.911 1.00 96.50 205 LEU A C 1
ATOM 1609 O O . LEU A 1 205 ? -12.961 -3.133 -3.285 1.00 96.50 205 LEU A O 1
ATOM 1613 N N . ASN A 1 206 ? -12.615 -5.347 -3.502 1.00 97.50 206 ASN A N 1
ATOM 1614 C CA . ASN A 1 206 ? -13.121 -5.722 -2.186 1.00 97.50 206 ASN A CA 1
ATOM 1615 C C . ASN A 1 206 ? -11.960 -5.765 -1.170 1.00 97.50 206 ASN A C 1
ATOM 1617 O O . ASN A 1 206 ? -11.026 -6.563 -1.305 1.00 97.50 206 ASN A O 1
ATOM 1621 N N . LEU A 1 207 ? -12.003 -4.894 -0.160 1.00 98.00 207 LEU A N 1
ATOM 1622 C CA . LEU A 1 207 ? -10.948 -4.753 0.849 1.00 98.00 207 LEU A CA 1
ATOM 1623 C C . LEU A 1 207 ? -10.884 -5.947 1.810 1.00 98.00 207 LEU A C 1
ATOM 1625 O O . LEU A 1 207 ? -9.802 -6.255 2.317 1.00 98.00 207 LEU A O 1
ATOM 1629 N N . SER A 1 208 ? -11.984 -6.674 2.005 1.00 98.06 208 SER A N 1
ATOM 1630 C CA . SER A 1 208 ? -12.001 -7.905 2.799 1.00 98.06 208 SER A CA 1
ATOM 1631 C C . SER A 1 208 ? -11.260 -9.038 2.080 1.00 98.06 208 SER A C 1
ATOM 1633 O O . SER A 1 208 ? -10.388 -9.672 2.675 1.00 98.06 208 SER A O 1
ATOM 1635 N N . LEU A 1 209 ? -11.503 -9.240 0.776 1.00 97.88 209 LEU A N 1
ATOM 1636 C CA . LEU A 1 209 ? -10.730 -10.191 -0.042 1.00 97.88 209 LEU A CA 1
ATOM 1637 C C . LEU A 1 209 ? -9.244 -9.818 -0.079 1.00 97.88 209 LEU A C 1
ATOM 1639 O O . LEU A 1 209 ? -8.375 -10.682 0.040 1.00 97.88 209 LEU A O 1
ATOM 1643 N N . ALA A 1 210 ? -8.943 -8.525 -0.198 1.00 98.25 210 ALA A N 1
ATOM 1644 C CA . ALA A 1 210 ? -7.573 -8.029 -0.180 1.00 98.25 210 ALA A CA 1
ATOM 1645 C C . ALA A 1 210 ? -6.881 -8.276 1.175 1.00 98.25 210 ALA A C 1
ATOM 1647 O O . ALA A 1 210 ? -5.724 -8.698 1.202 1.00 98.25 210 ALA A O 1
ATOM 1648 N N . SER A 1 211 ? -7.598 -8.088 2.290 1.00 98.56 211 SER A N 1
ATOM 1649 C CA . SER A 1 211 ? -7.129 -8.423 3.643 1.00 98.56 211 SER A CA 1
ATOM 1650 C C . SER A 1 211 ? -6.818 -9.914 3.772 1.00 98.56 211 SER A C 1
ATOM 1652 O O . SER A 1 211 ? -5.730 -10.278 4.215 1.00 98.56 211 SER A O 1
ATOM 1654 N N . MET A 1 212 ? -7.702 -10.792 3.288 1.00 98.06 212 MET A N 1
ATOM 1655 C CA . MET A 1 212 ? -7.456 -12.240 3.277 1.00 98.06 212 MET A CA 1
ATOM 1656 C C . MET A 1 212 ? -6.260 -12.627 2.399 1.00 98.06 212 MET A C 1
ATOM 1658 O O . MET A 1 212 ? -5.413 -13.416 2.819 1.00 98.06 212 MET A O 1
ATOM 1662 N N . SER A 1 213 ? -6.136 -12.028 1.211 1.00 97.81 213 SER A N 1
ATOM 1663 C CA . SER A 1 213 ? -4.983 -12.251 0.335 1.00 97.81 213 SER A CA 1
ATOM 1664 C C . SER A 1 213 ? -3.676 -11.750 0.944 1.00 97.81 213 SER A C 1
ATOM 1666 O O . SER A 1 213 ? -2.630 -12.302 0.623 1.00 97.81 213 SER A O 1
ATOM 1668 N N . CYS A 1 214 ? -3.704 -10.710 1.775 1.00 98.31 214 CYS A N 1
ATOM 1669 C CA . CYS A 1 214 ? -2.542 -10.248 2.527 1.00 98.31 214 CYS A CA 1
ATOM 1670 C C . CYS A 1 214 ? -2.203 -11.225 3.657 1.00 98.31 214 CYS A C 1
ATOM 1672 O O . CYS A 1 214 ? -1.035 -11.562 3.859 1.00 98.31 214 CYS A O 1
ATOM 1674 N N . LEU A 1 215 ? -3.223 -11.729 4.363 1.00 97.44 215 LEU A N 1
ATOM 1675 C CA . LEU A 1 215 ? -3.043 -12.665 5.469 1.00 97.44 215 LEU A CA 1
ATOM 1676 C C . LEU A 1 215 ? -2.339 -13.954 5.037 1.00 97.44 215 LEU A C 1
ATOM 1678 O O . LEU A 1 215 ? -1.515 -14.469 5.791 1.00 97.44 215 LEU A O 1
ATOM 1682 N N . SER A 1 216 ? -2.590 -14.408 3.808 1.00 96.25 216 SER A N 1
ATOM 1683 C CA . SER A 1 216 ? -1.956 -15.594 3.230 1.00 96.25 216 SER A CA 1
ATOM 1684 C C . SER A 1 216 ? -0.487 -15.394 2.817 1.00 96.25 216 SER A C 1
ATOM 1686 O O . SER A 1 216 ? 0.090 -16.292 2.207 1.00 96.25 216 SER A O 1
ATOM 1688 N N . LYS A 1 217 ? 0.111 -14.216 3.048 1.00 96.19 217 LYS A N 1
ATOM 1689 C CA . LYS A 1 217 ? 1.487 -13.882 2.647 1.00 96.19 217 LYS A CA 1
ATOM 1690 C C . LYS A 1 217 ? 2.396 -13.738 3.863 1.00 96.19 217 LYS A C 1
ATOM 1692 O O . LYS A 1 217 ? 2.031 -13.167 4.896 1.00 96.19 217 LYS A O 1
ATOM 1697 N N . ARG A 1 218 ? 3.634 -14.214 3.721 1.00 96.25 218 ARG A N 1
ATOM 1698 C CA . ARG A 1 218 ? 4.659 -14.141 4.778 1.00 96.25 218 ARG A CA 1
ATOM 1699 C C . ARG A 1 218 ? 5.361 -12.791 4.859 1.00 96.25 218 ARG A C 1
ATOM 1701 O O . ARG A 1 218 ? 5.959 -12.480 5.894 1.00 96.25 218 ARG A O 1
ATOM 1708 N N . LEU A 1 219 ? 5.325 -12.004 3.785 1.00 97.56 219 LEU A N 1
ATOM 1709 C CA . LEU A 1 219 ? 5.914 -10.673 3.731 1.00 97.56 219 LEU A CA 1
ATOM 1710 C C . LEU A 1 219 ? 4.878 -9.645 3.289 1.00 97.56 219 LEU A C 1
ATOM 1712 O O . LEU A 1 219 ? 4.147 -9.872 2.331 1.00 97.56 219 LEU A O 1
ATOM 1716 N N . VAL A 1 220 ? 4.874 -8.484 3.936 1.00 98.44 220 VAL A N 1
ATOM 1717 C CA . VAL A 1 220 ? 4.106 -7.315 3.492 1.00 98.44 220 VAL A CA 1
ATOM 1718 C C . VAL A 1 220 ? 5.091 -6.209 3.156 1.00 98.44 220 VAL A C 1
ATOM 1720 O O . VAL A 1 220 ? 5.894 -5.805 3.999 1.00 98.44 220 VAL A O 1
ATOM 1723 N N . ALA A 1 221 ? 5.051 -5.740 1.913 1.00 98.44 221 ALA A N 1
ATOM 1724 C CA . ALA A 1 221 ? 5.929 -4.705 1.399 1.00 98.44 221 ALA A CA 1
ATOM 1725 C C . ALA A 1 221 ? 5.116 -3.463 1.039 1.00 98.44 221 ALA A C 1
ATOM 1727 O O . ALA A 1 221 ? 4.275 -3.492 0.145 1.00 98.44 221 ALA A O 1
ATOM 1728 N N . VAL A 1 222 ? 5.389 -2.349 1.706 1.00 98.44 222 VAL A N 1
ATOM 1729 C CA . VAL A 1 222 ? 4.730 -1.075 1.432 1.00 98.44 222 VAL A CA 1
ATOM 1730 C C . VAL A 1 222 ? 5.746 -0.112 0.854 1.00 98.44 222 VAL A C 1
ATOM 1732 O O . VAL A 1 222 ? 6.811 0.113 1.427 1.00 98.44 222 VAL A O 1
ATOM 1735 N N . LYS A 1 223 ? 5.415 0.492 -0.283 1.00 97.75 223 LYS A N 1
ATOM 1736 C CA . LYS A 1 223 ? 6.211 1.570 -0.864 1.00 97.75 223 LYS A CA 1
ATOM 1737 C C . LYS A 1 223 ? 5.550 2.902 -0.583 1.00 97.75 223 LYS A C 1
ATOM 1739 O O . LYS A 1 223 ? 4.368 3.063 -0.849 1.00 97.75 223 LYS A O 1
ATOM 1744 N N . THR A 1 224 ? 6.311 3.888 -0.122 1.00 95.62 224 THR A N 1
ATOM 1745 C CA . THR A 1 224 ? 5.798 5.244 0.121 1.00 95.62 224 THR A CA 1
ATOM 1746 C C . THR A 1 224 ? 6.742 6.286 -0.456 1.00 95.62 224 THR A C 1
ATOM 1748 O O . THR A 1 224 ? 7.961 6.151 -0.342 1.00 95.62 224 THR A O 1
ATOM 1751 N N . VAL A 1 225 ? 6.178 7.342 -1.037 1.00 87.19 225 VAL A N 1
ATOM 1752 C CA . VAL A 1 225 ? 6.903 8.576 -1.351 1.00 87.19 225 VAL A CA 1
ATOM 1753 C C . VAL A 1 225 ? 6.190 9.713 -0.645 1.00 87.19 225 VAL A C 1
ATOM 1755 O O . VAL A 1 225 ? 4.967 9.769 -0.684 1.00 87.19 225 VAL A O 1
ATOM 1758 N N . ARG A 1 226 ? 6.955 10.627 -0.040 1.00 70.69 226 ARG A N 1
ATOM 1759 C CA . ARG A 1 226 ? 6.457 11.812 0.688 1.00 70.69 226 ARG A CA 1
ATOM 1760 C C . ARG A 1 226 ? 5.846 11.481 2.061 1.00 70.69 226 ARG A C 1
ATOM 1762 O O . ARG A 1 226 ? 4.648 11.272 2.203 1.00 70.69 226 ARG A O 1
ATOM 1769 N N . ILE A 1 227 ? 6.696 11.524 3.086 1.00 68.69 227 ILE A N 1
ATOM 1770 C CA . ILE A 1 227 ? 6.300 11.710 4.489 1.00 68.69 227 ILE A CA 1
ATOM 1771 C C . ILE A 1 227 ? 6.847 13.092 4.899 1.00 68.69 227 ILE A C 1
ATOM 1773 O O . ILE A 1 227 ? 8.050 13.295 4.731 1.00 68.69 227 ILE A O 1
ATOM 1777 N N . PRO A 1 228 ? 5.998 14.058 5.302 1.00 61.31 228 PRO A N 1
ATOM 1778 C CA . PRO A 1 228 ? 6.393 15.453 5.503 1.00 61.31 228 PRO A CA 1
ATOM 1779 C C . PRO A 1 228 ? 7.224 15.716 6.759 1.00 61.31 228 PRO A C 1
ATOM 1781 O O . PRO A 1 228 ? 6.928 15.175 7.851 1.00 61.31 228 PRO A O 1
#

Secondary structure (DSSP, 8-state):
----------------HHHHHHHHHHHHHHHHHHHHHHHHHH-S---S----PPPPP---------------PPPEEEEEEE-TTSSHHHHHHHHHTSTTEEEEE-THHHHHHHHHHH--TT-HHHHHHHHHHHHHHHHHHHHTT-GGGGGGT-SSPPBTTEES--TTGGG-SGGGSTTTS-HHHHTT------TTHHHHHH-SEEHHHHHHHHHT-SEEEEEEE---